Protein AF-A0A9P7ZTX7-F1 (afdb_monomer_lite)

InterPro domains:
  IPR037654 Protein Big1 [PTHR28285] (84-224)
  IPR046756 V-type proton ATPase subunit S1/VOA1, transmembrane domain [PF20520] (174-213)

pLDDT: mean 72.58, std 15.27, range [44.56, 96.44]

Sequence (224 aa):
MRCQILSCALALAGLSAAFSDSSSFVLLSSQPIPRSQVSDSIQVNNSVLDNAQQFLGQCPTTSYLLINQPGLTADVTQACGNLDKEATITVVDFATRSDDTWPAIDDRLVRAIEHAATGSDYTIVLLSSPVEPVYEASFDTPAQMELKRGAQLLQRRKDNGTNWDELPLFEKYQFFTPGIFMGAIVAIILLAILGVGLRALSSLEVPYGAFEKDMGPAAQKKQQ

Secondary structure (DSSP, 8-state):
----SSSSSSTTS--TTSSTT---EEEEESSPPPGGG--SS---HHHHHHHHHHHHTT---SEEEEES-TTHHHHHHHHHHTTT---EEEEE-----TT--HHHHHHHHHHHHHHHTTSS-EEEEEE------------------------SS-------S-------TTTT--SS-HHHHHHHHHHHHHHHHHHHHHHHHHT----GGGGSGGGSTTTGGG--

Structure (mmCIF, N/CA/C/O backbone):
data_AF-A0A9P7ZTX7-F1
#
_entry.id   AF-A0A9P7ZTX7-F1
#
loop_
_atom_site.group_PDB
_atom_site.id
_atom_site.type_symbol
_atom_site.label_atom_id
_atom_site.label_alt_id
_atom_site.label_comp_id
_atom_site.label_asym_id
_atom_site.label_entity_id
_atom_site.label_seq_id
_atom_site.pdbx_PDB_ins_code
_atom_site.Cartn_x
_atom_site.Cartn_y
_atom_site.Cartn_z
_atom_site.occupancy
_atom_site.B_iso_or_equiv
_atom_site.auth_seq_id
_atom_site.auth_comp_id
_atom_site.auth_asym_id
_atom_site.auth_atom_id
_atom_site.pdbx_PDB_model_num
ATOM 1 N N . MET A 1 1 ? 44.660 0.569 -24.773 1.00 44.56 1 MET A N 1
ATOM 2 C CA . MET A 1 1 ? 43.960 0.797 -23.487 1.00 44.56 1 MET A CA 1
ATOM 3 C C . MET A 1 1 ? 42.506 0.380 -23.696 1.00 44.56 1 MET A C 1
ATOM 5 O O . MET A 1 1 ? 41.831 1.000 -24.495 1.00 44.56 1 MET A O 1
ATOM 9 N N . ARG A 1 2 ? 42.200 -0.896 -23.429 1.00 47.81 2 ARG A N 1
ATOM 10 C CA . ARG A 1 2 ? 41.521 -1.440 -22.230 1.00 47.81 2 ARG A CA 1
ATOM 11 C C . ARG A 1 2 ? 39.988 -1.301 -22.291 1.00 47.81 2 ARG A C 1
ATOM 13 O O . ARG A 1 2 ? 39.453 -0.206 -22.191 1.00 47.81 2 ARG A O 1
ATOM 20 N N . CYS A 1 3 ? 39.331 -2.457 -22.444 1.00 46.84 3 CYS A N 1
ATOM 21 C CA . CYS A 1 3 ? 37.898 -2.707 -22.288 1.00 46.84 3 CYS A CA 1
ATOM 22 C C . CYS A 1 3 ? 37.331 -2.024 -21.037 1.00 46.84 3 CYS A C 1
ATOM 24 O O . CYS A 1 3 ? 37.576 -2.501 -19.932 1.00 46.84 3 CYS A O 1
ATOM 26 N N . GLN A 1 4 ? 36.549 -0.957 -21.196 1.00 53.38 4 GLN A N 1
ATOM 27 C CA . GLN A 1 4 ? 35.764 -0.379 -20.093 1.00 53.38 4 GLN A CA 1
ATOM 28 C C . GLN A 1 4 ? 34.310 -0.038 -20.465 1.00 53.38 4 GLN A C 1
ATOM 30 O O . GLN A 1 4 ? 33.626 0.630 -19.703 1.00 53.38 4 GLN A O 1
ATOM 35 N N . ILE A 1 5 ? 33.786 -0.510 -21.602 1.00 52.97 5 ILE A N 1
ATOM 36 C CA . ILE A 1 5 ? 32.431 -0.118 -22.049 1.00 52.97 5 ILE A CA 1
ATOM 37 C C . ILE A 1 5 ? 31.338 -1.117 -21.603 1.00 52.97 5 ILE A C 1
ATOM 39 O O . ILE A 1 5 ? 30.154 -0.832 -21.723 1.00 52.97 5 ILE A O 1
ATOM 43 N N . LEU A 1 6 ? 31.689 -2.263 -21.010 1.00 49.66 6 LEU A N 1
ATOM 44 C CA . LEU A 1 6 ? 30.718 -3.332 -20.713 1.00 49.66 6 LEU A CA 1
ATOM 45 C C . LEU A 1 6 ? 30.105 -3.313 -19.297 1.00 49.66 6 LEU A C 1
ATOM 47 O O . LEU A 1 6 ? 29.248 -4.140 -19.008 1.00 49.66 6 LEU A O 1
ATOM 51 N N . SER A 1 7 ? 30.471 -2.369 -18.423 1.00 47.28 7 SER A N 1
ATOM 52 C CA . SER A 1 7 ? 30.075 -2.425 -17.000 1.00 47.28 7 SER A CA 1
ATOM 53 C C . SER A 1 7 ? 28.864 -1.567 -16.595 1.00 47.28 7 SER A C 1
ATOM 55 O O . SER A 1 7 ? 28.462 -1.625 -15.440 1.00 47.28 7 SER A O 1
ATOM 57 N N . CYS A 1 8 ? 28.251 -0.783 -17.493 1.00 49.34 8 CYS A N 1
ATOM 58 C CA . CYS A 1 8 ? 27.124 0.102 -17.128 1.00 49.34 8 CYS A CA 1
ATOM 59 C C . CYS A 1 8 ? 25.717 -0.487 -17.350 1.00 49.34 8 CYS A C 1
ATOM 61 O O . CYS A 1 8 ? 24.739 0.150 -16.974 1.00 49.34 8 CYS A O 1
ATOM 63 N N . ALA A 1 9 ? 25.576 -1.687 -17.923 1.00 48.12 9 ALA A N 1
ATOM 64 C CA . ALA A 1 9 ? 24.257 -2.251 -18.243 1.00 48.12 9 ALA A CA 1
ATOM 65 C C . ALA A 1 9 ? 23.636 -3.123 -17.129 1.00 48.12 9 ALA A C 1
ATOM 67 O O . ALA A 1 9 ? 22.458 -3.453 -17.213 1.00 48.12 9 ALA A O 1
ATOM 68 N N . LEU A 1 10 ? 24.385 -3.488 -16.079 1.00 52.03 10 LEU A N 1
ATOM 69 C CA . LEU A 1 10 ? 23.899 -4.416 -15.041 1.00 52.03 10 LEU A CA 1
ATOM 70 C C . LEU A 1 10 ? 23.241 -3.751 -13.816 1.00 52.03 10 LEU A C 1
ATOM 72 O O . LEU A 1 10 ? 22.720 -4.456 -12.959 1.00 52.03 10 LEU A O 1
ATOM 76 N N . ALA A 1 11 ? 23.233 -2.419 -13.714 1.00 49.69 11 ALA A N 1
ATOM 77 C CA . ALA A 1 11 ? 22.749 -1.725 -12.513 1.00 49.69 11 ALA A CA 1
ATOM 78 C C . ALA A 1 11 ? 21.240 -1.395 -12.511 1.00 49.69 11 ALA A C 1
ATOM 80 O O . ALA A 1 11 ? 20.746 -0.831 -11.541 1.00 49.69 11 ALA A O 1
ATOM 81 N N . LEU A 1 12 ? 20.491 -1.735 -13.568 1.00 50.91 12 LEU A N 1
ATOM 82 C CA . LEU A 1 12 ? 19.071 -1.362 -13.712 1.00 50.91 12 LEU A CA 1
ATOM 83 C C . LEU A 1 12 ? 18.074 -2.518 -13.506 1.00 50.91 12 LEU A C 1
ATOM 85 O O . LEU A 1 12 ? 16.871 -2.291 -13.570 1.00 50.91 12 LEU A O 1
ATOM 89 N N . ALA A 1 13 ? 18.537 -3.739 -13.221 1.00 53.16 13 ALA A N 1
ATOM 90 C CA . ALA A 1 13 ? 17.658 -4.907 -13.065 1.00 53.16 13 ALA A CA 1
ATOM 91 C C . ALA A 1 13 ? 17.165 -5.162 -11.621 1.00 53.16 13 ALA A C 1
ATOM 93 O O . ALA A 1 13 ? 16.390 -6.086 -11.401 1.00 53.16 13 ALA A O 1
ATOM 94 N N . GLY A 1 14 ? 17.597 -4.371 -10.631 1.00 55.47 14 GLY A N 1
ATOM 95 C CA . GLY A 1 14 ? 17.340 -4.633 -9.203 1.00 55.47 14 GLY A CA 1
ATOM 96 C C . GLY A 1 14 ? 16.077 -4.008 -8.593 1.00 55.47 14 GLY A C 1
ATOM 97 O O . GLY A 1 14 ? 15.939 -4.029 -7.377 1.00 55.47 14 GLY A O 1
ATOM 98 N N . LEU A 1 15 ? 15.178 -3.410 -9.382 1.00 51.94 15 LEU A N 1
ATOM 99 C CA . LEU A 1 15 ? 14.072 -2.581 -8.861 1.00 51.94 15 LEU A CA 1
ATOM 100 C C . LEU A 1 15 ? 12.710 -3.293 -8.749 1.00 51.94 15 LEU A C 1
ATOM 102 O O . LEU A 1 15 ? 11.735 -2.663 -8.351 1.00 51.94 15 LEU A O 1
ATOM 106 N N . SER A 1 16 ? 12.595 -4.576 -9.096 1.00 54.94 16 SER A N 1
ATOM 107 C CA . SER A 1 16 ? 11.281 -5.224 -9.261 1.00 54.94 16 SER A CA 1
ATOM 108 C C . SER A 1 16 ? 10.716 -5.942 -8.025 1.00 54.94 16 SER A C 1
ATOM 110 O O . SER A 1 16 ? 9.582 -6.401 -8.086 1.00 54.94 16 SER A O 1
ATOM 112 N N . ALA A 1 17 ? 11.429 -5.994 -6.894 1.00 54.53 17 ALA A N 1
ATOM 113 C CA . ALA A 1 17 ? 10.975 -6.692 -5.677 1.00 54.53 17 ALA A CA 1
ATOM 114 C C . ALA A 1 17 ? 10.536 -5.759 -4.525 1.00 54.53 17 ALA A C 1
ATOM 116 O O . ALA A 1 17 ? 10.461 -6.183 -3.378 1.00 54.53 17 ALA A O 1
ATOM 117 N N . ALA A 1 18 ? 10.254 -4.480 -4.796 1.00 54.50 18 ALA A N 1
ATOM 118 C CA . ALA A 1 18 ? 10.051 -3.482 -3.738 1.00 54.50 18 ALA A CA 1
ATOM 119 C C . ALA A 1 18 ? 8.682 -3.538 -3.018 1.00 54.50 18 ALA A C 1
ATOM 121 O O . ALA A 1 18 ? 8.544 -2.930 -1.962 1.00 54.50 18 ALA A O 1
ATOM 122 N N . PHE A 1 19 ? 7.686 -4.253 -3.556 1.00 55.62 19 PHE A N 1
ATOM 123 C CA . PHE A 1 19 ? 6.320 -4.298 -2.996 1.00 55.62 19 PHE A CA 1
ATOM 124 C C . PHE A 1 19 ? 5.766 -5.714 -2.791 1.00 55.62 19 PHE A C 1
ATOM 126 O O . PHE A 1 19 ? 4.621 -5.861 -2.374 1.00 55.62 19 PHE A O 1
ATOM 133 N N . SER A 1 20 ? 6.554 -6.760 -3.067 1.00 55.94 20 SER A N 1
ATOM 134 C CA . SER A 1 20 ? 6.078 -8.145 -2.907 1.00 55.94 20 SER A CA 1
ATOM 135 C C . SER A 1 20 ? 5.788 -8.488 -1.443 1.00 55.94 20 SER A C 1
ATOM 137 O O . SER A 1 20 ? 4.859 -9.239 -1.170 1.00 55.94 20 SER A O 1
ATOM 139 N N . ASP A 1 21 ? 6.534 -7.875 -0.518 1.00 59.12 21 ASP A N 1
ATOM 140 C CA . ASP A 1 21 ? 6.436 -8.139 0.922 1.00 59.12 21 ASP A CA 1
ATOM 141 C C . ASP A 1 21 ? 5.710 -7.015 1.685 1.00 59.12 21 ASP A C 1
ATOM 143 O O . ASP A 1 21 ? 5.682 -7.005 2.916 1.00 59.12 21 ASP A O 1
ATOM 147 N N . SER A 1 22 ? 5.130 -6.030 0.984 1.00 68.12 22 SER A N 1
ATOM 148 C CA . SER A 1 22 ? 4.394 -4.946 1.640 1.00 68.12 22 SER A CA 1
ATOM 149 C C . SER A 1 22 ? 2.933 -5.338 1.858 1.00 68.12 22 SER A C 1
ATOM 151 O O . SER A 1 22 ? 2.128 -5.305 0.928 1.00 68.12 22 SER A O 1
ATOM 153 N N . SER A 1 23 ? 2.572 -5.669 3.094 1.00 73.50 23 SER A N 1
ATOM 154 C CA . SER A 1 23 ? 1.179 -5.815 3.521 1.00 73.50 23 SER A CA 1
ATOM 155 C C . SER A 1 23 ? 0.602 -4.478 3.991 1.00 73.50 23 SER A C 1
ATOM 157 O O . SER A 1 23 ? 1.239 -3.754 4.757 1.00 73.50 23 SER A O 1
ATOM 159 N N . SER A 1 24 ? -0.630 -4.167 3.591 1.00 76.88 24 SER A N 1
ATOM 160 C CA . SER A 1 24 ? -1.385 -3.043 4.146 1.00 76.88 24 SER A CA 1
ATOM 161 C C . SER A 1 24 ? -1.816 -3.317 5.594 1.00 76.88 24 SER A C 1
ATOM 163 O O . SER A 1 24 ? -2.404 -4.359 5.896 1.00 76.88 24 SER A O 1
ATOM 165 N N . PHE A 1 25 ? -1.543 -2.356 6.477 1.00 82.56 25 PHE A N 1
ATOM 166 C CA . PHE A 1 25 ? -2.036 -2.300 7.852 1.00 82.56 25 PHE A CA 1
ATOM 167 C C . PHE A 1 25 ? -2.880 -1.035 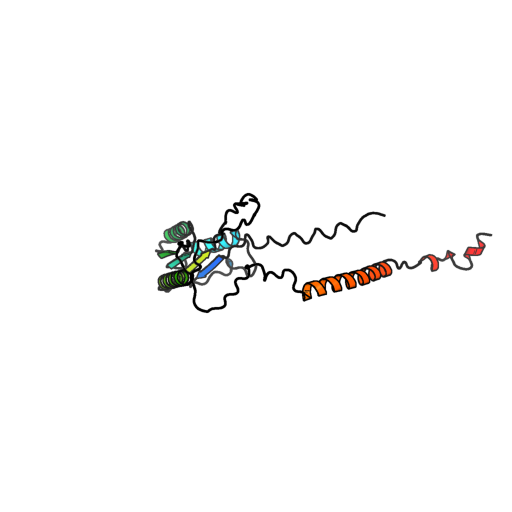8.002 1.00 82.56 25 PHE A C 1
ATOM 169 O O . PHE A 1 25 ? -2.402 0.066 7.723 1.00 82.56 25 PHE A O 1
ATOM 176 N N . VAL A 1 26 ? -4.132 -1.181 8.428 1.00 87.50 26 VAL A N 1
ATOM 177 C CA . VAL A 1 26 ? -5.040 -0.059 8.681 1.00 87.50 26 VAL A CA 1
ATOM 178 C C . VAL A 1 26 ? -5.618 -0.209 10.080 1.00 87.50 26 VAL A C 1
ATOM 180 O O . VAL A 1 26 ? -6.248 -1.215 10.399 1.00 87.50 26 VAL A O 1
ATOM 183 N N . LEU A 1 27 ? -5.422 0.818 10.905 1.00 88.19 27 LEU A N 1
ATOM 184 C CA . LEU A 1 27 ? -6.012 0.928 12.232 1.00 88.19 27 LEU A CA 1
ATOM 185 C C . LEU A 1 27 ? -6.894 2.171 12.273 1.00 88.19 27 LEU A C 1
ATOM 187 O O . LEU A 1 27 ? -6.430 3.287 12.040 1.00 88.19 27 LEU A O 1
ATOM 191 N N . LEU A 1 28 ? -8.172 1.968 12.567 1.00 88.81 28 LEU A N 1
ATOM 192 C CA . LEU A 1 28 ? -9.160 3.026 12.734 1.00 88.81 28 LEU A CA 1
ATOM 193 C C . LEU A 1 28 ? -9.664 2.968 14.167 1.00 88.81 28 LEU A C 1
ATOM 195 O O . LEU A 1 28 ? -10.004 1.896 14.656 1.00 88.81 28 LEU A O 1
ATOM 199 N N . SER A 1 29 ? -9.716 4.104 14.849 1.00 89.56 29 SER A N 1
ATOM 200 C CA . SER A 1 29 ? -10.222 4.179 16.216 1.00 89.56 29 SER A CA 1
ATOM 201 C C . SER A 1 29 ? -11.065 5.431 16.392 1.00 89.56 29 SER A C 1
ATOM 203 O O . SER A 1 29 ? -10.717 6.486 15.861 1.00 89.56 29 SER A O 1
ATOM 205 N N . SER A 1 30 ? -12.157 5.322 17.148 1.00 90.31 30 SER A N 1
ATOM 206 C CA . SER A 1 30 ? -12.959 6.476 17.568 1.00 90.31 30 SER A CA 1
ATOM 207 C C . SER A 1 30 ? -12.227 7.353 18.591 1.00 90.31 30 SER A C 1
ATOM 209 O O . SER A 1 30 ? -12.540 8.535 18.733 1.00 90.31 30 SER A O 1
ATOM 211 N N . GLN A 1 31 ? -11.238 6.794 19.295 1.00 88.38 31 GLN A N 1
ATOM 212 C CA . GLN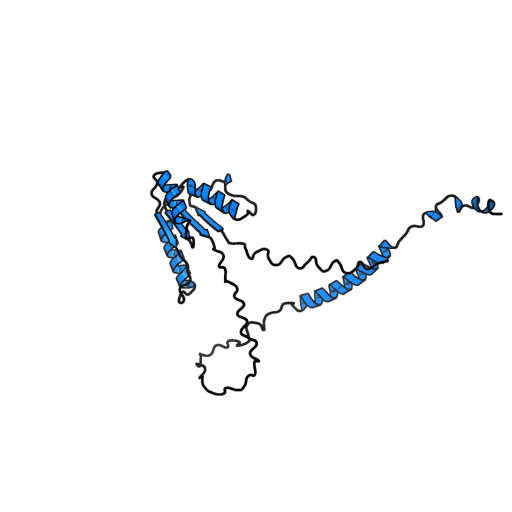 A 1 31 ? -10.425 7.516 20.267 1.00 88.38 31 GLN A CA 1
ATOM 213 C C . GLN A 1 31 ? -9.150 8.094 19.647 1.00 88.38 31 GLN A C 1
ATOM 215 O O . GLN A 1 31 ? -8.575 7.493 18.734 1.00 88.38 31 GLN A O 1
ATOM 220 N N . PRO A 1 32 ? -8.676 9.252 20.150 1.00 86.94 32 PRO A N 1
ATOM 221 C CA . PRO A 1 32 ? -7.499 9.910 19.606 1.00 86.94 32 PRO A CA 1
ATOM 222 C C . PRO A 1 32 ? -6.261 9.029 19.775 1.00 86.94 32 PRO A C 1
ATOM 224 O O . PRO A 1 32 ? -5.869 8.686 20.890 1.00 86.94 32 PRO A O 1
ATOM 227 N N . ILE A 1 33 ? -5.621 8.703 18.653 1.00 86.12 33 ILE A N 1
ATOM 228 C CA . ILE A 1 33 ? -4.363 7.961 18.643 1.00 86.12 33 ILE A CA 1
ATOM 229 C C . ILE A 1 33 ? -3.230 8.931 19.025 1.00 86.12 33 ILE A C 1
ATOM 231 O O . ILE A 1 33 ? -3.097 9.993 18.402 1.00 86.12 33 ILE A O 1
ATOM 235 N N . PRO A 1 34 ? -2.405 8.613 20.039 1.00 84.69 34 PRO A N 1
ATOM 236 C CA . PRO A 1 34 ? -1.261 9.431 20.419 1.00 84.69 34 PRO A CA 1
ATOM 237 C C . PRO A 1 34 ? -0.308 9.659 19.240 1.00 84.69 34 PRO A C 1
ATOM 239 O O . PRO A 1 34 ? 0.144 8.713 18.599 1.00 84.69 34 PRO A O 1
ATOM 242 N N . ARG A 1 35 ? 0.090 10.914 18.992 1.00 82.31 35 ARG A N 1
ATOM 243 C CA . ARG A 1 35 ? 1.060 11.246 17.926 1.00 82.31 35 ARG A CA 1
ATOM 244 C C . ARG A 1 35 ? 2.432 10.599 18.115 1.00 82.31 35 ARG A C 1
ATOM 246 O O . ARG A 1 35 ? 3.178 10.490 17.159 1.00 82.31 35 ARG A O 1
ATOM 253 N N . SER A 1 36 ? 2.771 10.159 19.324 1.00 77.56 36 SER A N 1
ATOM 254 C CA . SER A 1 36 ? 3.990 9.383 19.571 1.00 77.56 36 SER A CA 1
ATOM 255 C C . SER A 1 36 ? 3.985 8.016 18.877 1.00 77.56 36 SER A C 1
ATOM 257 O O . SER A 1 36 ? 5.053 7.459 18.662 1.00 77.56 36 SER A O 1
ATOM 259 N N . GLN A 1 37 ? 2.807 7.482 18.539 1.00 75.00 37 GLN A N 1
ATOM 260 C CA . GLN A 1 37 ? 2.616 6.169 17.909 1.00 75.00 37 GLN A CA 1
ATOM 261 C C . GLN A 1 37 ? 2.352 6.267 16.399 1.00 75.00 37 GLN A C 1
ATOM 263 O O . GLN A 1 37 ? 2.246 5.246 15.724 1.00 75.00 37 GLN A O 1
ATOM 268 N N . VAL A 1 38 ? 2.258 7.487 15.857 1.00 81.44 38 VAL A N 1
ATOM 269 C CA . VAL A 1 38 ? 2.005 7.753 14.436 1.00 81.44 38 VAL A CA 1
ATOM 270 C C . VAL A 1 38 ? 3.192 8.521 13.875 1.00 81.44 38 VAL A C 1
ATOM 272 O O . VAL A 1 38 ? 3.561 9.571 14.392 1.00 81.44 38 VAL A O 1
ATOM 275 N N . SER A 1 39 ? 3.810 8.005 12.816 1.00 77.31 39 SER A N 1
ATOM 276 C CA . SER A 1 39 ? 4.867 8.722 12.098 1.00 77.31 39 SER A CA 1
ATOM 277 C C . SER A 1 39 ? 4.375 9.236 10.759 1.00 77.31 39 SER A C 1
ATOM 279 O O . SER A 1 39 ? 3.647 8.544 10.056 1.00 77.31 39 SER A O 1
ATOM 281 N N . ASP A 1 40 ? 4.865 10.413 10.376 1.00 81.62 40 ASP A N 1
ATOM 282 C CA . ASP A 1 40 ? 4.630 10.995 9.050 1.00 81.62 40 ASP A CA 1
ATOM 283 C C . ASP A 1 40 ? 5.498 10.338 7.952 1.00 81.62 40 ASP A C 1
ATOM 285 O O . ASP A 1 40 ? 5.363 10.652 6.770 1.00 81.62 40 ASP A O 1
ATOM 289 N N . SER A 1 41 ? 6.409 9.428 8.325 1.00 79.31 41 SER A N 1
ATOM 290 C CA . SER A 1 41 ? 7.305 8.698 7.422 1.00 79.31 41 SER A CA 1
ATOM 291 C C . SER A 1 41 ? 6.952 7.213 7.319 1.00 79.31 41 SER A C 1
ATOM 293 O O . SER A 1 41 ? 6.444 6.623 8.271 1.00 79.31 41 SER A O 1
ATOM 295 N N . ILE A 1 42 ? 7.310 6.588 6.192 1.00 78.88 42 ILE A N 1
ATOM 296 C CA . ILE A 1 42 ? 7.169 5.139 5.971 1.00 78.88 42 ILE A CA 1
ATOM 297 C C . ILE A 1 42 ? 7.890 4.377 7.093 1.00 78.88 42 ILE A C 1
ATOM 299 O O . ILE A 1 42 ? 9.065 4.634 7.362 1.00 78.88 42 ILE A O 1
ATOM 303 N N . GLN A 1 43 ? 7.186 3.446 7.739 1.00 77.12 43 GLN A N 1
ATOM 304 C CA . GLN A 1 43 ? 7.724 2.603 8.805 1.00 77.12 43 GLN A CA 1
ATOM 305 C C . GLN A 1 43 ? 7.902 1.152 8.351 1.00 77.12 43 GLN A C 1
ATOM 307 O O . GLN A 1 43 ? 7.236 0.676 7.433 1.00 77.12 43 GLN A O 1
ATOM 312 N N . VAL A 1 44 ? 8.802 0.446 9.034 1.00 81.31 44 VAL A N 1
ATOM 313 C CA . VAL A 1 44 ? 8.967 -1.003 8.895 1.00 81.31 44 VAL A CA 1
ATOM 314 C C . VAL A 1 44 ? 7.859 -1.743 9.646 1.00 81.31 44 VAL A C 1
ATOM 316 O O . VAL A 1 44 ? 7.372 -1.260 10.667 1.00 81.31 44 VAL A O 1
ATOM 319 N N . ASN A 1 45 ? 7.501 -2.935 9.163 1.00 77.25 45 ASN A N 1
ATOM 320 C CA . ASN A 1 45 ? 6.389 -3.736 9.687 1.00 77.25 45 ASN A CA 1
ATOM 321 C C . ASN A 1 45 ? 6.421 -3.894 11.221 1.00 77.25 45 ASN A C 1
ATOM 323 O O . ASN A 1 45 ? 5.444 -3.593 11.901 1.00 77.25 45 ASN A O 1
ATOM 327 N N . ASN A 1 46 ? 7.575 -4.269 11.778 1.00 80.38 46 ASN A N 1
ATOM 328 C CA . ASN A 1 46 ? 7.713 -4.516 13.217 1.00 80.38 46 ASN A CA 1
ATOM 329 C C . ASN A 1 46 ? 7.430 -3.261 14.054 1.00 80.38 46 ASN A C 1
ATOM 331 O O . ASN A 1 46 ? 6.751 -3.339 15.068 1.00 80.38 46 ASN A O 1
ATOM 335 N N . SER A 1 47 ? 7.881 -2.088 13.598 1.00 83.19 47 SER A N 1
ATOM 336 C CA . SER A 1 47 ? 7.642 -0.829 14.309 1.00 83.19 47 SER A CA 1
ATOM 337 C C . SER A 1 47 ? 6.166 -0.435 14.308 1.00 83.19 47 SER A C 1
ATOM 339 O O . SER A 1 47 ? 5.670 0.075 15.309 1.00 83.19 47 SER A O 1
ATOM 341 N N . VAL A 1 48 ? 5.447 -0.698 13.211 1.00 84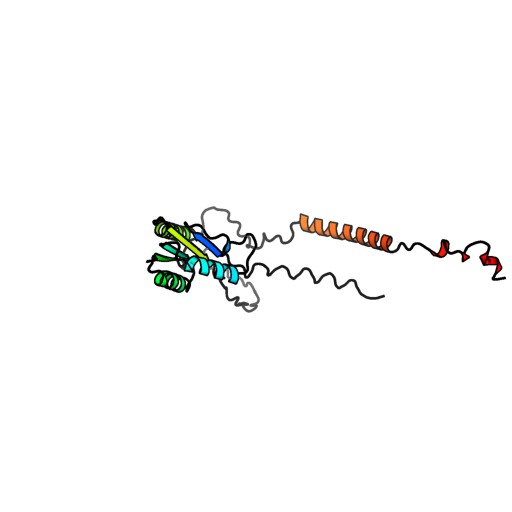.00 48 VAL A N 1
ATOM 342 C CA . VAL A 1 48 ? 3.999 -0.452 13.135 1.00 84.00 48 VAL A CA 1
ATOM 343 C C . VAL A 1 48 ? 3.252 -1.373 14.096 1.00 84.00 48 VAL A C 1
ATOM 345 O O . VAL A 1 48 ? 2.351 -0.917 14.800 1.00 84.00 48 VAL A O 1
ATOM 348 N N . LEU A 1 49 ? 3.655 -2.644 14.163 1.00 81.00 49 LEU A N 1
ATOM 349 C CA . LEU A 1 49 ? 3.050 -3.628 15.053 1.00 81.00 49 LEU A CA 1
ATOM 350 C C . LEU A 1 49 ? 3.282 -3.283 16.530 1.00 81.00 49 LEU A C 1
ATOM 352 O O . LEU A 1 49 ? 2.322 -3.271 17.296 1.00 81.00 49 LEU A O 1
ATOM 356 N N . ASP A 1 50 ? 4.509 -2.925 16.912 1.00 83.88 50 ASP A N 1
ATOM 357 C CA . ASP A 1 50 ? 4.851 -2.531 18.285 1.00 83.88 50 ASP A CA 1
ATOM 358 C C . ASP A 1 50 ? 4.054 -1.290 18.727 1.00 83.88 50 ASP A C 1
ATOM 360 O O . ASP A 1 50 ? 3.499 -1.246 19.827 1.00 83.88 50 ASP A O 1
ATOM 364 N N . ASN A 1 51 ? 3.937 -0.288 17.846 1.00 86.44 51 ASN A N 1
ATOM 365 C CA . ASN A 1 51 ? 3.159 0.927 18.107 1.00 86.44 51 ASN A CA 1
ATOM 366 C C . ASN A 1 51 ? 1.663 0.622 18.264 1.00 86.44 51 ASN A C 1
ATOM 368 O O . ASN A 1 51 ? 1.010 1.150 19.169 1.00 86.44 51 ASN A O 1
ATOM 372 N N . ALA A 1 52 ? 1.121 -0.247 17.407 1.00 84.94 52 ALA A N 1
ATOM 373 C CA . ALA A 1 52 ? -0.262 -0.693 17.497 1.00 84.94 52 ALA A CA 1
ATOM 374 C C . ALA A 1 52 ? -0.512 -1.484 18.787 1.00 84.94 52 ALA A C 1
ATOM 376 O O . ALA A 1 52 ? -1.494 -1.223 19.479 1.00 84.94 52 ALA A O 1
ATOM 377 N N . GLN A 1 53 ? 0.395 -2.386 19.163 1.00 83.06 53 GLN A N 1
ATOM 378 C CA . GLN A 1 53 ? 0.296 -3.152 20.403 1.00 83.06 53 GLN A CA 1
ATOM 379 C C . GLN A 1 53 ? 0.359 -2.236 21.629 1.00 83.06 53 GLN A C 1
ATOM 381 O O . GLN A 1 53 ? -0.423 -2.389 22.564 1.00 83.06 53 GLN A O 1
ATOM 386 N N . GLN A 1 54 ? 1.219 -1.216 21.607 1.00 85.88 54 GLN A N 1
ATOM 387 C CA . GLN A 1 54 ? 1.295 -0.224 22.677 1.00 85.88 54 GLN A CA 1
ATOM 388 C C . GLN A 1 54 ? 0.002 0.601 22.807 1.00 85.88 54 GLN A C 1
ATOM 390 O O . GLN A 1 54 ? -0.377 0.974 23.918 1.00 85.88 54 GLN A O 1
ATOM 395 N N . PHE A 1 55 ? -0.676 0.909 21.697 1.00 85.94 55 PHE A N 1
ATOM 396 C CA . PHE A 1 55 ? -1.982 1.578 21.706 1.00 85.94 55 PHE A CA 1
ATOM 397 C C . PHE A 1 55 ? -3.084 0.660 22.249 1.00 85.94 55 PHE A C 1
ATOM 399 O O . PHE A 1 55 ? -3.839 1.046 23.142 1.00 85.94 55 PHE A O 1
ATOM 406 N N . LEU A 1 56 ? -3.147 -0.577 21.750 1.00 84.25 56 LEU A N 1
ATOM 407 C CA . LEU A 1 56 ? -4.131 -1.577 22.169 1.00 84.25 56 LEU A CA 1
ATOM 408 C C . LEU A 1 56 ? -3.950 -1.972 23.642 1.00 84.25 56 LEU A C 1
ATOM 410 O O . LEU A 1 56 ? -4.938 -2.175 24.340 1.00 84.25 56 LEU A O 1
ATOM 414 N N . GLY A 1 57 ? -2.712 -1.959 24.146 1.00 81.94 57 GLY A N 1
ATOM 415 C CA . GLY A 1 57 ? -2.373 -2.188 25.551 1.00 81.94 57 GLY A CA 1
ATOM 416 C C . GLY A 1 57 ? -2.989 -1.188 26.536 1.00 81.94 57 GLY A C 1
ATOM 417 O O . GLY A 1 57 ? -3.090 -1.487 27.720 1.00 81.94 57 GLY A O 1
ATOM 418 N N . GLN A 1 58 ? -3.422 -0.010 26.075 1.00 82.94 58 GLN A N 1
ATOM 419 C CA . GLN A 1 58 ? -4.096 0.991 26.914 1.00 82.94 58 GLN A CA 1
ATOM 420 C C . GLN A 1 58 ? -5.615 0.758 27.013 1.00 82.94 58 GLN A C 1
ATOM 422 O O . GLN A 1 58 ? -6.299 1.460 27.762 1.00 82.94 58 GLN A O 1
ATOM 427 N N . CYS A 1 59 ? -6.143 -0.213 26.259 1.00 84.88 59 CYS A N 1
ATOM 428 C CA . CYS A 1 59 ? -7.568 -0.512 26.101 1.00 84.88 59 CYS A CA 1
ATOM 429 C C . CYS A 1 59 ? -8.433 0.748 25.981 1.00 84.88 59 CYS A C 1
ATOM 431 O O . CYS A 1 59 ? -9.217 1.064 26.891 1.00 84.88 59 CYS A O 1
ATOM 433 N N . PRO A 1 60 ? -8.234 1.510 24.887 1.00 81.69 60 PRO A N 1
ATOM 434 C CA . PRO A 1 60 ? -8.964 2.742 24.637 1.00 81.69 60 PRO A CA 1
ATOM 435 C C . PRO A 1 60 ? -10.469 2.488 24.479 1.00 81.69 60 PRO A C 1
ATOM 437 O O . PRO A 1 60 ? -11.280 3.164 25.107 1.00 81.69 60 PRO A O 1
ATOM 440 N N . THR A 1 61 ? -10.854 1.481 23.698 1.00 86.25 61 THR A N 1
ATOM 441 C CA . THR A 1 61 ? -12.237 1.256 23.259 1.00 86.25 61 THR A CA 1
ATOM 442 C C . THR A 1 61 ? -12.848 -0.001 23.877 1.00 86.25 61 THR A C 1
ATOM 444 O O . THR A 1 61 ? -12.153 -0.849 24.434 1.00 86.25 61 THR A O 1
ATOM 447 N N . THR A 1 62 ? -14.178 -0.102 23.821 1.00 84.94 62 THR A N 1
ATOM 448 C CA . THR A 1 62 ? -14.935 -1.256 24.338 1.00 84.94 62 THR A CA 1
ATOM 449 C C . THR A 1 62 ? -15.241 -2.285 23.255 1.00 84.94 62 THR A C 1
ATOM 451 O O . THR A 1 62 ? -15.458 -3.452 23.569 1.00 84.94 62 THR A O 1
ATOM 454 N N . SER A 1 63 ? -15.251 -1.873 21.984 1.00 87.81 63 SER A N 1
ATOM 455 C CA . SER A 1 63 ? -15.577 -2.736 20.846 1.00 87.81 63 SER A CA 1
ATOM 456 C C . SER A 1 63 ? -14.401 -2.822 19.874 1.00 87.81 63 SER A C 1
ATOM 458 O O . SER A 1 63 ? -13.950 -1.806 19.344 1.00 87.81 63 SER A O 1
ATOM 460 N N . TYR A 1 64 ? -13.919 -4.037 19.609 1.00 87.69 64 TYR A N 1
ATOM 461 C CA . TYR A 1 64 ? -12.822 -4.295 18.676 1.00 87.69 64 TYR A CA 1
ATOM 462 C C . TYR A 1 64 ? -13.302 -5.144 17.503 1.00 87.69 64 TYR A C 1
ATOM 464 O O . TYR A 1 64 ? -13.838 -6.234 17.695 1.00 87.69 64 TYR A O 1
ATOM 472 N N . LEU A 1 65 ? -13.069 -4.668 16.281 1.00 89.12 65 LEU A N 1
ATOM 473 C CA . LEU A 1 65 ? -13.305 -5.418 15.051 1.00 89.12 65 LEU A CA 1
ATOM 474 C C . LEU A 1 65 ? -11.957 -5.841 14.464 1.00 89.12 65 LEU A C 1
ATOM 476 O O . LEU A 1 65 ? -11.191 -5.009 13.977 1.00 89.12 65 LEU A O 1
ATOM 480 N N . LEU A 1 66 ? -11.666 -7.137 14.531 1.00 87.00 66 LEU A N 1
ATOM 481 C CA . LEU A 1 66 ? -10.426 -7.738 14.050 1.00 87.00 66 LEU A CA 1
ATOM 482 C C . LEU A 1 66 ? -10.697 -8.450 12.730 1.00 87.00 66 LEU A C 1
ATOM 484 O O . LEU A 1 66 ? -11.514 -9.368 12.667 1.00 87.00 66 LEU A O 1
ATOM 488 N N . ILE A 1 67 ? -9.998 -8.047 11.677 1.00 85.00 67 ILE A N 1
ATOM 489 C CA . ILE A 1 67 ? -10.178 -8.616 10.345 1.00 85.00 67 ILE A CA 1
ATOM 490 C C . ILE A 1 67 ? -8.967 -9.483 9.997 1.00 85.00 67 ILE A C 1
ATOM 492 O O . ILE A 1 67 ? -7.842 -8.988 9.956 1.00 85.00 67 ILE A O 1
ATOM 496 N N . ASN A 1 68 ? -9.212 -10.766 9.708 1.00 72.25 68 ASN A N 1
ATOM 497 C CA . ASN A 1 68 ? -8.224 -11.686 9.129 1.00 72.25 68 ASN A CA 1
ATOM 498 C C . ASN A 1 68 ? -6.947 -11.911 9.982 1.00 72.25 68 ASN A C 1
ATOM 500 O O . ASN A 1 68 ? -5.842 -12.009 9.446 1.00 72.25 68 ASN A O 1
ATOM 504 N N . GLN A 1 69 ? -7.079 -11.975 11.315 1.00 66.75 69 GLN A N 1
ATOM 505 C CA . GLN A 1 69 ? -5.945 -12.091 12.249 1.00 66.75 69 GLN A CA 1
ATOM 506 C C . GLN A 1 69 ? -6.151 -13.176 13.321 1.00 66.75 69 GLN A C 1
ATOM 508 O O . GLN A 1 69 ? -6.718 -12.897 14.383 1.00 66.75 69 GLN A O 1
ATOM 513 N N . PRO A 1 70 ? -5.657 -14.407 13.099 1.00 64.38 70 PRO A N 1
ATOM 514 C CA . PRO A 1 70 ? -5.584 -15.414 14.149 1.00 64.38 70 PRO A CA 1
ATOM 515 C C . PRO A 1 70 ? -4.416 -15.088 15.094 1.00 64.38 70 PRO A C 1
ATOM 517 O O . PRO A 1 70 ? -3.254 -15.231 14.734 1.00 64.38 70 PRO A O 1
ATOM 520 N N . GLY A 1 71 ? -4.717 -14.627 16.309 1.00 69.06 71 GLY A N 1
ATOM 521 C CA . GLY A 1 71 ? -3.717 -14.389 17.364 1.00 69.06 71 GLY A CA 1
ATOM 522 C C . GLY A 1 71 ? -3.849 -13.032 18.047 1.00 69.06 71 GLY A C 1
ATOM 523 O O . GLY A 1 71 ? -3.713 -12.946 19.265 1.00 69.06 71 GLY A O 1
ATOM 524 N N . LEU A 1 72 ? -4.241 -11.998 17.298 1.00 74.56 72 LEU A N 1
ATOM 525 C CA . LEU A 1 72 ? -4.438 -10.650 17.843 1.00 74.56 72 LEU A CA 1
ATOM 526 C C . LEU A 1 72 ? -5.592 -10.599 18.864 1.00 74.56 72 LEU A C 1
ATOM 528 O O . LEU A 1 72 ? -5.569 -9.813 19.805 1.00 74.56 72 LEU A O 1
ATOM 532 N N . THR A 1 73 ? -6.572 -11.497 18.735 1.00 78.19 73 THR A N 1
ATOM 533 C CA . THR A 1 73 ? -7.678 -11.653 19.692 1.00 78.19 73 THR A CA 1
ATOM 534 C C . THR A 1 73 ? -7.190 -11.973 21.103 1.00 78.19 73 THR A C 1
ATOM 536 O O . THR A 1 73 ? -7.689 -11.391 22.063 1.00 78.19 73 THR A O 1
ATOM 539 N N . ALA A 1 74 ? -6.219 -12.880 21.244 1.00 80.12 74 ALA A N 1
ATOM 540 C CA . ALA A 1 74 ? -5.710 -13.280 22.554 1.00 80.12 74 ALA A CA 1
ATOM 541 C C . ALA A 1 74 ? -4.941 -12.131 23.220 1.00 80.12 74 ALA A C 1
ATOM 543 O O . ALA A 1 74 ? -5.144 -11.873 24.404 1.00 80.12 74 ALA A O 1
ATOM 544 N N . ASP A 1 75 ? -4.136 -11.407 22.439 1.00 79.19 75 ASP A N 1
ATOM 545 C CA . ASP A 1 75 ? -3.334 -10.279 22.918 1.00 79.19 75 ASP A CA 1
ATOM 546 C C . ASP A 1 75 ? -4.212 -9.110 23.392 1.00 79.19 75 ASP A C 1
ATOM 548 O O . ASP A 1 75 ? -4.040 -8.609 24.502 1.00 79.19 75 ASP A O 1
ATOM 552 N N . VAL A 1 76 ? -5.243 -8.748 22.617 1.00 80.56 76 VAL A N 1
ATOM 553 C CA . VAL A 1 76 ? -6.204 -7.697 23.002 1.00 80.56 76 VAL A CA 1
ATOM 554 C C . VAL A 1 76 ? -7.023 -8.108 24.230 1.00 80.56 76 VAL A C 1
ATOM 556 O O . VAL A 1 76 ? -7.212 -7.306 25.143 1.00 80.56 76 VAL A O 1
ATOM 559 N N . THR A 1 77 ? -7.471 -9.367 24.302 1.00 82.56 77 THR A N 1
ATOM 560 C CA . THR A 1 77 ? -8.236 -9.859 25.464 1.00 82.56 77 THR A CA 1
ATOM 561 C C . THR A 1 77 ? -7.382 -9.847 26.730 1.00 82.56 77 THR A C 1
ATOM 563 O O . THR A 1 77 ? -7.846 -9.432 27.790 1.00 82.56 77 THR A O 1
ATOM 566 N N . GLN A 1 78 ? -6.120 -10.269 26.629 1.00 82.38 78 GLN A N 1
ATOM 567 C CA . GLN A 1 78 ? -5.186 -10.268 27.749 1.00 82.38 78 GLN A CA 1
ATOM 568 C C . GLN A 1 78 ? -4.845 -8.843 28.194 1.00 82.38 78 GLN A C 1
ATOM 570 O O . GLN A 1 78 ? -4.848 -8.560 29.393 1.00 82.38 78 GLN A O 1
ATOM 575 N N . ALA A 1 79 ? -4.589 -7.940 27.246 1.00 80.75 79 ALA A N 1
ATOM 576 C CA . ALA A 1 79 ? -4.335 -6.536 27.532 1.00 80.75 79 ALA A CA 1
ATOM 577 C C . ALA A 1 79 ? -5.501 -5.898 28.302 1.00 80.75 79 ALA A C 1
ATOM 579 O O . ALA A 1 79 ? -5.270 -5.276 29.338 1.00 80.75 79 ALA A O 1
ATOM 580 N N . CYS A 1 80 ? -6.746 -6.116 27.867 1.00 81.12 80 CYS A N 1
ATOM 581 C CA . CYS A 1 80 ? -7.916 -5.502 28.507 1.00 81.12 80 CYS A CA 1
ATOM 582 C C . CYS A 1 80 ? -8.361 -6.196 29.791 1.00 81.12 80 CYS A C 1
ATOM 584 O O . CYS A 1 80 ? -8.832 -5.519 30.707 1.00 81.12 80 CYS A O 1
ATOM 586 N N . GLY A 1 81 ? -8.115 -7.501 29.918 1.00 79.50 81 GLY A N 1
ATOM 587 C CA . GLY A 1 81 ? -8.322 -8.233 31.166 1.00 79.50 81 GLY A CA 1
ATOM 588 C C . GLY A 1 81 ? -7.457 -7.705 32.314 1.00 79.50 81 GLY A C 1
ATOM 589 O O . GLY A 1 81 ? -7.928 -7.624 33.443 1.00 79.50 81 GLY A O 1
ATOM 590 N N . ASN A 1 82 ? -6.229 -7.256 32.032 1.00 78.44 82 ASN A N 1
ATOM 591 C CA . ASN A 1 82 ? -5.352 -6.646 33.042 1.00 78.44 82 ASN A CA 1
ATOM 592 C C . ASN A 1 82 ? -5.832 -5.262 33.525 1.00 78.44 82 ASN A C 1
ATOM 594 O O . ASN A 1 82 ? -5.321 -4.751 34.519 1.00 78.44 82 ASN A O 1
ATOM 598 N N . LEU A 1 83 ? -6.769 -4.641 32.806 1.00 79.50 83 LEU A N 1
ATOM 599 C CA . LEU A 1 83 ? -7.292 -3.297 33.060 1.00 79.50 83 LEU A CA 1
ATOM 600 C C . LEU A 1 83 ? -8.735 -3.311 33.599 1.00 79.50 83 LEU A C 1
ATOM 602 O O . LEU A 1 83 ? -9.339 -2.242 33.689 1.00 79.50 83 LEU A O 1
ATOM 606 N N . ASP A 1 84 ? -9.287 -4.488 33.934 1.00 74.31 84 ASP A N 1
ATOM 607 C CA . ASP A 1 84 ? -10.679 -4.686 34.384 1.00 74.31 84 ASP A CA 1
ATOM 608 C C . ASP A 1 84 ? -11.729 -4.067 33.429 1.00 74.31 84 ASP A C 1
ATOM 610 O O . ASP A 1 84 ? -12.800 -3.618 33.847 1.00 74.31 84 ASP A O 1
ATOM 614 N N . LYS A 1 85 ? -11.436 -4.023 32.120 1.00 76.75 85 LYS A N 1
ATOM 615 C CA . LYS A 1 85 ? -12.366 -3.538 31.088 1.00 76.75 85 LYS A CA 1
ATOM 616 C C . LYS A 1 85 ? -12.894 -4.703 30.260 1.00 76.75 85 LYS A C 1
ATOM 618 O O . LYS A 1 85 ? -12.121 -5.442 29.653 1.00 76.75 85 LYS A O 1
ATOM 623 N N . GLU A 1 86 ? -14.215 -4.830 30.187 1.00 76.00 86 GLU A N 1
ATOM 624 C CA . GLU A 1 86 ? -14.869 -5.813 29.323 1.00 76.00 86 GLU A CA 1
ATOM 625 C C . GLU A 1 86 ? -14.866 -5.314 27.871 1.00 76.00 86 GLU A C 1
ATOM 627 O O . GLU A 1 86 ? -15.447 -4.275 27.552 1.00 76.00 86 GLU A O 1
ATOM 632 N N . ALA A 1 87 ? -14.162 -6.040 27.000 1.00 76.38 87 ALA A N 1
ATOM 633 C CA . ALA A 1 87 ? -14.010 -5.714 25.588 1.00 76.38 87 ALA A CA 1
ATOM 634 C C . ALA A 1 87 ? -14.763 -6.735 24.724 1.00 76.38 87 ALA A C 1
ATOM 636 O O . ALA A 1 87 ? -14.528 -7.939 24.815 1.00 76.38 87 ALA A O 1
ATOM 637 N N . THR A 1 88 ? -15.655 -6.255 23.857 1.00 82.69 88 THR A N 1
ATOM 638 C CA . THR A 1 88 ? -16.364 -7.091 22.882 1.00 82.69 88 THR A CA 1
ATOM 639 C C . THR A 1 88 ? -15.532 -7.179 21.611 1.00 82.69 88 THR A C 1
ATOM 641 O O . THR A 1 88 ? -15.340 -6.182 20.915 1.00 82.69 88 THR A O 1
ATOM 644 N N . ILE A 1 89 ? -15.021 -8.372 21.303 1.00 82.75 89 ILE A N 1
ATOM 645 C CA . ILE A 1 89 ? -14.144 -8.596 20.152 1.00 82.75 89 ILE A CA 1
ATOM 646 C C . ILE A 1 89 ? -14.903 -9.372 19.076 1.00 82.75 89 ILE A C 1
ATOM 648 O O . ILE A 1 89 ? -15.313 -10.511 19.287 1.00 82.75 89 ILE A O 1
ATOM 652 N N . THR A 1 90 ? -15.055 -8.763 17.903 1.00 83.50 90 THR A N 1
ATOM 653 C CA . THR A 1 90 ? -15.642 -9.393 16.718 1.00 83.50 90 THR A CA 1
ATOM 654 C C . THR A 1 90 ? -14.524 -9.732 15.745 1.00 83.50 90 THR A C 1
ATOM 656 O O . THR A 1 90 ? -13.852 -8.837 15.238 1.00 83.50 90 THR A O 1
ATOM 659 N N . VAL A 1 91 ? -14.308 -11.021 15.485 1.00 80.94 91 VAL A N 1
ATOM 660 C CA . VAL A 1 91 ? -13.351 -11.472 14.468 1.00 80.94 91 VAL A CA 1
ATOM 661 C C . VAL A 1 91 ? -14.111 -11.762 13.184 1.00 80.94 91 VAL A C 1
ATOM 663 O O . VAL A 1 91 ? -15.034 -12.577 13.179 1.00 80.94 91 VAL A O 1
ATOM 666 N N . VAL A 1 92 ? -13.723 -11.106 12.095 1.00 81.56 92 VAL A N 1
ATOM 667 C CA . VAL A 1 92 ? -14.260 -11.377 10.762 1.00 81.56 92 VAL A CA 1
ATOM 668 C C . VAL A 1 92 ? -13.175 -12.045 9.940 1.00 81.56 92 VAL A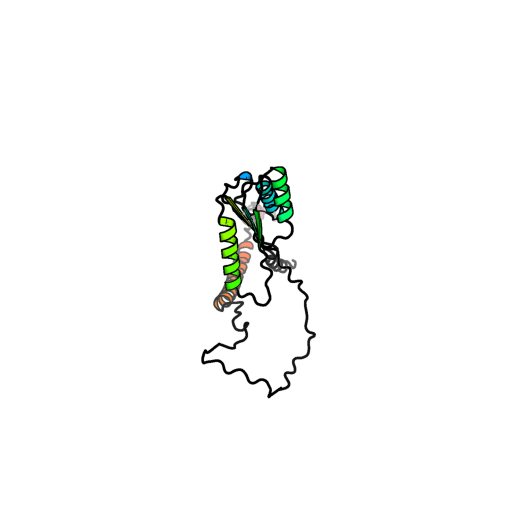 C 1
ATOM 670 O O . VAL A 1 92 ? -12.130 -11.456 9.657 1.00 81.56 92 VAL A O 1
ATOM 673 N N . ASP A 1 93 ? -13.437 -13.294 9.580 1.00 74.94 93 ASP A N 1
ATOM 674 C CA . ASP A 1 93 ? -12.621 -14.045 8.639 1.00 74.94 93 ASP A CA 1
ATOM 675 C C . ASP A 1 93 ? -13.222 -13.910 7.233 1.00 74.94 93 ASP A C 1
ATOM 677 O O . ASP A 1 93 ? -14.401 -14.224 7.008 1.00 74.94 93 ASP A O 1
ATOM 681 N N . PHE A 1 94 ? -12.408 -13.402 6.305 1.00 70.44 94 PHE A N 1
ATOM 682 C CA . PHE A 1 94 ? -12.745 -13.258 4.891 1.00 70.44 94 PHE A CA 1
ATOM 683 C C . PHE A 1 94 ? -12.213 -14.410 4.045 1.00 70.44 94 PHE A C 1
ATOM 685 O O . PHE A 1 94 ? -12.174 -14.266 2.823 1.00 70.44 94 PHE A O 1
ATOM 692 N N . ALA A 1 95 ? -11.824 -15.537 4.660 1.00 62.47 95 ALA A N 1
ATOM 693 C CA . ALA A 1 95 ? -11.528 -16.774 3.949 1.00 62.47 95 ALA A CA 1
ATOM 694 C C . ALA A 1 95 ? -12.544 -16.961 2.818 1.00 62.47 95 ALA A C 1
ATOM 696 O O . ALA A 1 95 ? -13.746 -17.109 3.062 1.00 62.47 95 ALA A O 1
ATOM 697 N N . THR A 1 96 ? -12.054 -16.860 1.581 1.00 55.94 96 THR A N 1
ATOM 698 C CA . THR A 1 96 ? -12.875 -16.889 0.378 1.00 55.94 96 THR A CA 1
ATOM 699 C C . THR A 1 96 ? -13.544 -18.253 0.317 1.00 55.94 96 THR A C 1
ATOM 701 O O . THR A 1 96 ? -12.946 -19.261 -0.065 1.00 55.94 96 THR A O 1
ATOM 704 N N . ARG A 1 97 ? -14.806 -18.321 0.749 1.00 56.12 97 ARG A N 1
ATOM 705 C CA . ARG A 1 97 ? -15.637 -19.492 0.496 1.00 56.12 97 ARG A CA 1
ATOM 706 C C . ARG A 1 97 ? -15.731 -19.604 -1.022 1.00 56.12 97 ARG A C 1
ATOM 708 O O . ARG A 1 97 ? -15.910 -18.599 -1.703 1.00 56.12 97 ARG A O 1
ATOM 715 N N . SER A 1 98 ? -15.644 -20.816 -1.559 1.00 57.75 98 SER A N 1
ATOM 716 C CA . SER A 1 98 ? -15.609 -21.082 -3.007 1.00 57.75 98 SER A CA 1
ATOM 717 C C . SER A 1 98 ? -16.798 -20.536 -3.820 1.00 57.75 98 SER A C 1
ATOM 719 O O . SER A 1 98 ? -16.781 -20.646 -5.039 1.00 57.75 98 SER A O 1
ATOM 721 N N . ASP A 1 99 ? -17.823 -19.993 -3.161 1.00 64.50 99 ASP A N 1
ATOM 722 C CA . ASP A 1 99 ? -19.070 -19.477 -3.741 1.00 64.50 99 ASP A CA 1
ATOM 723 C C . ASP A 1 99 ? -19.270 -17.966 -3.467 1.00 64.50 99 ASP A C 1
ATOM 725 O O . ASP A 1 99 ? -20.290 -17.383 -3.837 1.00 64.50 99 ASP A O 1
ATOM 729 N N . ASP A 1 100 ? -18.314 -17.306 -2.798 1.00 68.69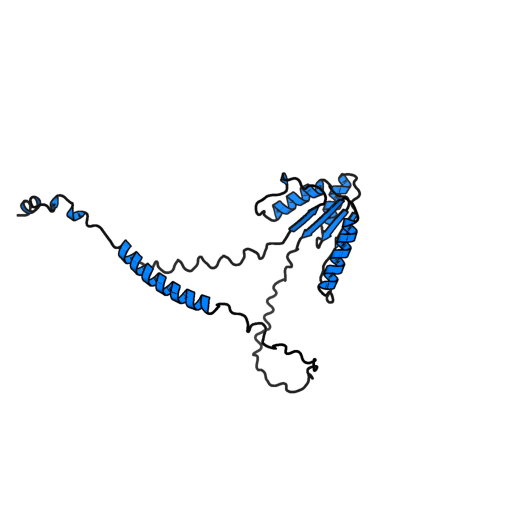 100 ASP A N 1
ATOM 730 C CA . ASP A 1 100 ? -18.455 -15.906 -2.397 1.00 68.69 100 ASP A CA 1
ATOM 731 C C . ASP A 1 100 ? -18.190 -14.973 -3.586 1.00 68.69 100 ASP A C 1
ATOM 733 O O . ASP A 1 100 ? -17.081 -14.858 -4.109 1.00 68.69 100 ASP A O 1
ATOM 737 N N . THR A 1 101 ? -19.234 -14.263 -4.010 1.00 81.19 101 THR A N 1
ATOM 738 C CA . THR A 1 101 ? -19.118 -13.153 -4.962 1.00 81.19 101 THR A CA 1
ATOM 739 C C . THR A 1 101 ? -18.698 -11.884 -4.210 1.00 81.19 101 THR A C 1
ATOM 741 O O . THR A 1 101 ? -19.138 -11.675 -3.080 1.00 81.19 101 THR A O 1
ATOM 744 N N . TRP A 1 102 ? -17.920 -10.987 -4.829 1.00 78.38 102 TRP A N 1
ATOM 745 C CA . TRP A 1 102 ? -17.492 -9.718 -4.207 1.00 78.38 102 TRP A CA 1
ATOM 746 C C . TRP A 1 102 ? -18.608 -8.922 -3.495 1.00 78.38 102 TRP A C 1
ATOM 748 O O . TRP A 1 102 ? -18.364 -8.467 -2.379 1.00 78.38 102 TRP A O 1
ATOM 758 N N . PRO A 1 103 ? -19.835 -8.806 -4.044 1.00 84.88 103 PRO A N 1
ATOM 759 C CA . PRO A 1 103 ? -20.936 -8.134 -3.349 1.00 84.88 103 PRO A CA 1
ATOM 760 C C . PRO A 1 103 ? -21.323 -8.788 -2.014 1.00 84.88 103 PRO A C 1
ATOM 762 O O . PRO A 1 103 ? -21.620 -8.097 -1.050 1.00 84.88 103 PRO A O 1
ATOM 765 N N . ALA A 1 104 ? -21.270 -10.119 -1.919 1.00 82.81 104 ALA A N 1
ATOM 766 C CA . ALA A 1 104 ? -21.610 -10.829 -0.687 1.00 82.81 104 ALA A CA 1
ATOM 767 C C . ALA A 1 104 ? -20.561 -10.610 0.416 1.00 82.81 104 ALA A C 1
ATOM 769 O O . ALA A 1 104 ? -20.892 -10.612 1.604 1.00 82.81 104 ALA A O 1
ATOM 770 N N . ILE A 1 105 ? -19.297 -10.420 0.029 1.00 81.88 105 ILE A N 1
ATOM 771 C CA . ILE A 1 105 ? -18.209 -10.074 0.950 1.00 81.88 105 ILE A CA 1
ATOM 772 C C . ILE A 1 105 ? -18.417 -8.655 1.486 1.00 81.88 105 ILE A C 1
ATOM 774 O O . ILE A 1 105 ? -18.314 -8.446 2.696 1.00 81.88 105 ILE A O 1
ATOM 778 N N . ASP A 1 106 ? -18.775 -7.715 0.609 1.00 85.81 106 ASP A N 1
ATOM 779 C CA . ASP A 1 106 ? -19.071 -6.329 0.980 1.00 85.81 106 ASP A CA 1
ATOM 780 C C . ASP A 1 106 ? -20.243 -6.255 1.972 1.00 85.81 106 ASP A C 1
ATOM 782 O O . ASP A 1 106 ? -20.095 -5.725 3.071 1.00 85.81 106 ASP A O 1
ATOM 786 N N . ASP A 1 107 ? -21.357 -6.936 1.687 1.00 87.88 107 ASP A N 1
ATOM 787 C CA . ASP A 1 107 ? -22.522 -6.997 2.582 1.00 87.88 107 ASP A CA 1
ATOM 788 C C . ASP A 1 107 ? -22.201 -7.603 3.963 1.00 87.88 107 ASP A C 1
ATOM 790 O O . ASP A 1 107 ? -22.844 -7.299 4.976 1.00 87.88 107 ASP A O 1
ATOM 794 N N . ARG A 1 108 ? -21.237 -8.528 4.034 1.00 85.06 108 ARG A N 1
ATOM 795 C CA . ARG A 1 108 ? -20.771 -9.105 5.306 1.00 85.06 108 ARG A CA 1
ATOM 796 C C . ARG A 1 108 ? -19.887 -8.123 6.066 1.00 85.06 108 ARG A C 1
ATOM 798 O O . ARG A 1 108 ? -20.065 -7.985 7.276 1.00 85.06 108 ARG A O 1
ATOM 805 N N . LEU A 1 109 ? -18.974 -7.446 5.373 1.00 85.38 109 LEU A N 1
ATOM 806 C CA . LEU A 1 109 ? -18.112 -6.425 5.960 1.00 85.38 109 LEU A CA 1
ATOM 807 C C . LEU A 1 109 ? -18.950 -5.267 6.514 1.00 85.38 109 LEU A C 1
ATOM 809 O O . LEU A 1 109 ? -18.774 -4.896 7.671 1.00 85.38 109 LEU A O 1
ATOM 813 N N . VAL A 1 110 ? -19.905 -4.757 5.733 1.00 88.06 110 VAL A N 1
ATOM 814 C CA . VAL A 1 110 ? -20.793 -3.657 6.135 1.00 88.06 110 VAL A CA 1
ATOM 815 C C . VAL A 1 110 ? -21.558 -4.007 7.409 1.00 88.06 110 VAL A C 1
ATOM 817 O O . VAL A 1 110 ? -21.532 -3.238 8.367 1.00 88.06 110 VAL A O 1
ATOM 820 N N . ARG A 1 111 ? -22.161 -5.200 7.480 1.00 87.81 111 ARG A N 1
ATOM 821 C CA . ARG A 1 111 ? -22.883 -5.646 8.685 1.00 87.81 111 ARG A CA 1
ATOM 822 C C . ARG A 1 111 ? -21.977 -5.804 9.903 1.00 87.81 111 ARG A C 1
ATOM 824 O O . ARG A 1 111 ? -22.394 -5.491 11.015 1.00 87.81 111 ARG A O 1
ATOM 831 N N . ALA A 1 112 ? -20.751 -6.289 9.713 1.00 84.94 112 ALA A N 1
ATOM 832 C CA . ALA A 1 112 ? -19.797 -6.418 10.809 1.00 84.94 112 ALA A CA 1
ATOM 833 C C . ALA A 1 112 ? -19.342 -5.050 11.337 1.00 84.94 112 ALA A C 1
ATOM 835 O O . ALA A 1 112 ? -19.227 -4.868 12.548 1.00 84.94 112 ALA A O 1
ATOM 836 N N . ILE A 1 113 ? -19.135 -4.082 10.439 1.00 86.38 113 ILE A N 1
ATOM 837 C CA . ILE A 1 113 ? -18.821 -2.699 10.807 1.00 86.38 113 ILE A CA 1
ATOM 838 C C . ILE A 1 113 ? -20.001 -2.067 11.543 1.00 86.38 113 ILE A C 1
ATOM 840 O O . ILE A 1 113 ? -19.793 -1.481 12.596 1.00 86.38 113 ILE A O 1
ATOM 844 N N . GLU A 1 114 ? -21.229 -2.211 11.044 1.00 88.00 114 GLU A N 1
ATOM 845 C CA . GLU A 1 114 ? -22.427 -1.658 11.687 1.00 88.00 114 GLU A CA 1
ATOM 846 C C . GLU A 1 114 ? -22.622 -2.223 13.102 1.00 88.00 114 GLU A C 1
ATOM 848 O O . GLU A 1 114 ? -22.878 -1.477 14.049 1.00 88.00 114 GLU A O 1
ATOM 853 N N . HIS A 1 115 ? -22.405 -3.530 13.276 1.00 84.31 115 HIS A N 1
ATOM 854 C CA . HIS A 1 115 ? -22.475 -4.168 14.587 1.00 84.31 115 HIS A CA 1
ATOM 855 C C . HIS A 1 115 ? -21.388 -3.657 15.546 1.00 84.31 115 HIS A C 1
ATOM 857 O O . HIS A 1 115 ? -21.682 -3.329 16.693 1.00 84.31 115 HIS A O 1
ATOM 863 N N . ALA A 1 116 ? -20.144 -3.529 15.074 1.00 79.88 116 ALA A N 1
ATOM 864 C CA . ALA A 1 116 ? -19.037 -3.024 15.886 1.00 79.88 116 ALA A CA 1
ATOM 865 C C . ALA A 1 116 ? -19.159 -1.519 16.199 1.00 79.88 116 ALA A C 1
ATOM 867 O O . ALA A 1 116 ? -18.771 -1.079 17.279 1.00 79.88 116 ALA A O 1
ATOM 868 N N . ALA A 1 117 ? -19.726 -0.736 15.280 1.00 80.31 117 ALA A N 1
ATOM 869 C CA . ALA A 1 117 ? -19.919 0.709 15.400 1.00 80.31 117 ALA A CA 1
ATOM 870 C C . ALA A 1 117 ? -21.237 1.098 16.095 1.00 80.31 117 ALA A C 1
ATOM 872 O O . ALA A 1 117 ? -21.578 2.278 16.154 1.00 80.31 117 ALA A O 1
ATOM 873 N N . THR A 1 118 ? -21.990 0.129 16.629 1.00 79.00 118 THR A N 1
ATOM 874 C CA . THR A 1 118 ? -23.193 0.411 17.432 1.00 79.00 118 THR A CA 1
ATOM 875 C C . THR A 1 118 ? -22.827 1.057 18.781 1.00 79.00 118 THR A C 1
ATOM 877 O O . THR A 1 118 ? -23.622 1.804 19.352 1.00 79.00 118 THR A O 1
ATOM 880 N N . GLY A 1 119 ? -21.615 0.802 19.291 1.00 69.56 119 GLY A N 1
ATOM 881 C CA . GLY A 1 119 ? -21.056 1.495 20.454 1.00 69.56 119 GLY A CA 1
ATOM 882 C C . GLY A 1 119 ? -20.477 2.870 20.102 1.00 69.56 119 GLY A C 1
ATOM 883 O O . GLY A 1 119 ? -20.044 3.102 18.977 1.00 69.56 119 GLY A O 1
ATOM 884 N N . SER A 1 120 ? -20.416 3.786 21.078 1.00 72.69 120 SER A N 1
ATOM 885 C CA . SER A 1 120 ? -19.745 5.087 20.901 1.00 72.69 120 SER A CA 1
ATOM 886 C C . SER A 1 120 ? -18.240 4.951 20.662 1.00 72.69 120 SER A C 1
ATOM 888 O O . SER A 1 120 ? -17.643 5.823 20.032 1.00 72.69 120 SER A O 1
ATOM 890 N N . ASP A 1 121 ? -17.643 3.858 21.152 1.00 88.69 121 ASP A N 1
ATOM 891 C CA . ASP A 1 121 ? -16.206 3.625 21.127 1.00 88.69 121 ASP A CA 1
ATOM 892 C C . ASP A 1 121 ? -15.843 2.312 20.433 1.00 88.69 121 ASP A C 1
ATOM 894 O O . ASP A 1 121 ? -16.116 1.227 20.953 1.00 88.69 121 ASP A O 1
ATOM 898 N N . TYR A 1 122 ? -15.186 2.410 19.276 1.00 88.88 122 TYR A N 1
ATOM 899 C CA . TYR A 1 122 ? -14.796 1.255 18.472 1.00 88.88 122 TYR A CA 1
ATOM 900 C C . TYR A 1 122 ? -13.383 1.400 17.897 1.00 88.88 122 TYR A C 1
ATOM 902 O O . TYR A 1 122 ? -12.928 2.499 17.567 1.00 88.88 122 TYR A O 1
ATOM 910 N N . THR A 1 123 ? -12.688 0.274 17.749 1.00 89.75 123 THR A N 1
ATOM 911 C CA . THR A 1 123 ? -11.405 0.185 17.044 1.00 89.75 123 THR A CA 1
ATOM 912 C C . THR A 1 123 ? -11.454 -0.945 16.023 1.00 89.75 123 THR A C 1
ATOM 914 O O . THR A 1 123 ? -11.780 -2.082 16.351 1.00 89.75 123 THR A O 1
ATOM 917 N N . ILE A 1 124 ? -11.121 -0.634 14.774 1.00 89.44 124 ILE A N 1
ATOM 918 C CA . ILE A 1 124 ? -11.075 -1.577 13.660 1.00 89.44 124 ILE A CA 1
ATOM 919 C C . ILE A 1 124 ? -9.614 -1.776 13.278 1.00 89.44 124 ILE A C 1
ATOM 921 O O . ILE A 1 124 ? -8.901 -0.805 13.016 1.00 89.44 124 ILE A O 1
ATOM 925 N N . VAL A 1 125 ? -9.180 -3.032 13.230 1.00 86.38 125 VAL A N 1
ATOM 926 C CA . VAL A 1 125 ? -7.825 -3.408 12.830 1.00 86.38 125 VAL A CA 1
ATOM 927 C C . VAL A 1 125 ? -7.912 -4.312 11.604 1.00 86.38 125 VAL A C 1
ATOM 929 O O . VAL A 1 125 ? -8.418 -5.434 11.677 1.00 86.38 125 VAL A O 1
ATOM 932 N N . LEU A 1 126 ? -7.419 -3.810 10.472 1.00 84.25 126 LEU A N 1
ATOM 933 C CA . LEU A 1 126 ? -7.268 -4.552 9.226 1.00 84.25 126 LEU A CA 1
ATOM 934 C C . LEU A 1 126 ? -5.794 -4.825 8.967 1.00 84.25 126 LEU A C 1
ATOM 936 O O . LEU A 1 126 ? -4.999 -3.901 8.790 1.00 84.25 126 LEU A O 1
ATOM 940 N N . LEU A 1 127 ? -5.457 -6.104 8.873 1.00 76.00 127 LEU A N 1
ATOM 941 C CA . LEU A 1 127 ? -4.181 -6.551 8.340 1.00 76.00 127 LEU A CA 1
ATOM 942 C C . LEU A 1 127 ? -4.456 -7.393 7.107 1.00 76.00 127 LEU A C 1
ATOM 944 O O . LEU A 1 127 ? -5.106 -8.436 7.190 1.00 76.00 127 LEU A O 1
ATOM 948 N N . SER A 1 128 ? -3.917 -6.975 5.965 1.00 68.62 128 SER A N 1
ATOM 949 C CA . SER A 1 128 ? -3.794 -7.899 4.845 1.00 68.62 128 SER A CA 1
ATOM 950 C C . SER A 1 128 ? -2.705 -8.902 5.215 1.00 68.62 128 SER A C 1
ATOM 952 O O . SER A 1 128 ? -1.523 -8.568 5.178 1.00 68.62 128 SER A O 1
ATOM 954 N N . SER A 1 129 ? -3.080 -10.116 5.615 1.00 58.72 129 SER A N 1
ATOM 955 C CA . SER A 1 129 ? -2.105 -11.204 5.666 1.00 58.72 129 SER A CA 1
ATOM 956 C C . SER A 1 129 ? -1.506 -11.351 4.262 1.00 58.72 129 SER A C 1
ATOM 958 O O . SER A 1 129 ? -2.274 -11.296 3.291 1.00 58.72 129 SER A O 1
ATOM 960 N N . PRO A 1 130 ? -0.175 -11.474 4.113 1.00 52.75 130 PRO A N 1
ATOM 961 C CA . PRO A 1 130 ? 0.379 -11.893 2.841 1.00 52.75 130 PRO A CA 1
ATOM 962 C C . PRO A 1 130 ? -0.247 -13.252 2.533 1.00 52.75 130 PRO A C 1
ATOM 964 O O . PRO A 1 130 ? 0.021 -14.243 3.208 1.00 52.75 130 PRO A O 1
ATOM 967 N N . VAL A 1 131 ? -1.146 -13.290 1.548 1.00 47.31 131 VAL A N 1
ATOM 968 C CA . VAL A 1 131 ? -1.476 -14.552 0.901 1.00 47.31 131 VAL A CA 1
ATOM 969 C C . VAL A 1 131 ? -0.157 -14.983 0.292 1.00 47.31 131 VAL A C 1
ATOM 971 O O . VAL A 1 131 ? 0.307 -14.367 -0.661 1.00 47.31 131 VAL A O 1
ATOM 974 N N . GLU A 1 132 ? 0.488 -15.968 0.899 1.00 49.94 132 GLU A N 1
ATOM 975 C CA . GLU A 1 132 ? 1.516 -16.745 0.237 1.00 49.94 132 GLU A CA 1
ATOM 976 C C . GLU A 1 132 ? 0.757 -17.686 -0.704 1.00 49.94 132 GLU A C 1
ATOM 978 O O . GLU A 1 132 ? 0.275 -18.729 -0.250 1.00 49.94 132 GLU A O 1
ATOM 983 N N . PRO A 1 133 ? 0.584 -17.393 -2.011 1.00 50.00 133 PRO A N 1
ATOM 984 C CA . PRO A 1 133 ? 0.471 -18.519 -2.902 1.00 50.00 133 PRO A CA 1
ATOM 985 C C . PRO A 1 133 ? 1.831 -19.202 -2.788 1.00 50.00 133 PRO A C 1
ATOM 987 O O . PRO A 1 133 ? 2.848 -18.641 -3.201 1.00 50.00 133 PRO A O 1
ATOM 990 N N . VAL A 1 134 ? 1.873 -20.390 -2.183 1.00 44.97 134 VAL A N 1
ATOM 991 C CA . VAL A 1 134 ? 2.992 -21.301 -2.403 1.00 44.97 134 VAL A CA 1
ATOM 992 C C . VAL A 1 134 ? 3.089 -21.409 -3.916 1.00 44.97 134 VAL A C 1
ATOM 994 O O . VAL A 1 134 ? 2.214 -21.987 -4.560 1.00 44.97 134 VAL A O 1
ATOM 997 N N . TYR A 1 135 ? 4.084 -20.739 -4.495 1.00 53.12 135 TYR A N 1
ATOM 998 C CA . TYR A 1 135 ? 4.370 -20.834 -5.911 1.00 53.12 135 TYR A CA 1
ATOM 999 C C . TYR A 1 135 ? 4.909 -22.245 -6.132 1.00 53.12 135 TYR A C 1
ATOM 1001 O O . TYR A 1 135 ? 6.114 -22.488 -6.151 1.00 53.12 135 TYR A O 1
ATOM 1009 N N . GLU A 1 136 ? 4.001 -23.210 -6.236 1.00 48.09 136 GLU A N 1
ATOM 1010 C CA . GLU A 1 136 ? 4.307 -24.465 -6.882 1.00 48.09 136 GLU A CA 1
ATOM 1011 C C . GLU A 1 136 ? 4.354 -24.149 -8.365 1.00 48.09 136 GLU A C 1
ATOM 1013 O O . GLU A 1 136 ? 3.335 -23.897 -9.010 1.00 48.09 136 GLU A O 1
ATOM 1018 N N . ALA A 1 137 ? 5.565 -24.121 -8.912 1.00 53.44 137 ALA A N 1
ATOM 1019 C CA . ALA A 1 137 ? 5.738 -24.171 -10.345 1.00 53.44 137 ALA A CA 1
ATOM 1020 C C . ALA A 1 137 ? 5.263 -25.552 -10.820 1.00 53.44 137 ALA A C 1
ATOM 1022 O O . ALA A 1 137 ? 6.062 -26.467 -11.024 1.00 53.44 137 ALA A O 1
ATOM 1023 N N . SER A 1 138 ? 3.950 -25.722 -10.976 1.00 48.91 138 SER A N 1
ATOM 1024 C CA . SER A 1 138 ? 3.376 -26.811 -11.747 1.00 48.91 138 SER A CA 1
ATOM 1025 C C . SER A 1 138 ? 3.680 -26.505 -13.208 1.00 48.91 138 SER A C 1
ATOM 1027 O O . SER A 1 138 ? 2.860 -25.977 -13.959 1.00 48.91 138 SER A O 1
ATOM 1029 N N . PHE A 1 139 ? 4.922 -26.774 -13.600 1.00 54.03 139 PHE A N 1
ATOM 1030 C CA . PHE A 1 139 ? 5.235 -26.999 -14.992 1.00 54.03 139 PHE A CA 1
ATOM 1031 C C . PHE A 1 139 ? 4.471 -28.263 -15.354 1.00 54.03 139 PHE A C 1
ATOM 1033 O O . PHE A 1 139 ? 4.965 -29.371 -15.132 1.00 54.03 139 PHE A O 1
ATOM 1040 N N . ASP A 1 140 ? 3.249 -28.103 -15.864 1.00 49.38 140 ASP A N 1
ATOM 1041 C CA . ASP A 1 140 ? 2.656 -29.153 -16.671 1.00 49.38 140 ASP A CA 1
ATOM 1042 C C . ASP A 1 140 ? 3.755 -29.551 -17.650 1.00 49.38 140 ASP A C 1
ATOM 1044 O O . ASP A 1 140 ? 4.287 -28.710 -18.386 1.00 49.38 140 ASP A O 1
ATOM 1048 N N . THR A 1 141 ? 4.204 -30.806 -17.530 1.00 52.66 141 THR A N 1
ATOM 1049 C CA . THR A 1 141 ? 5.249 -31.389 -18.373 1.00 52.66 141 THR A CA 1
ATOM 1050 C C . THR A 1 141 ? 5.034 -30.897 -19.796 1.00 52.66 141 THR A C 1
ATOM 1052 O O . THR A 1 141 ? 3.864 -30.840 -20.179 1.00 52.66 141 THR A O 1
ATOM 1055 N N . PRO A 1 142 ? 6.075 -30.553 -20.578 1.00 45.03 142 PRO A N 1
ATOM 1056 C CA . PRO A 1 142 ? 5.906 -30.088 -21.949 1.00 45.03 142 PRO A CA 1
ATOM 1057 C C . PRO A 1 142 ? 5.328 -31.227 -22.799 1.00 45.03 142 PRO A C 1
ATOM 1059 O O . PRO A 1 142 ? 6.026 -31.911 -23.545 1.00 45.03 142 PRO A O 1
ATOM 1062 N N . ALA A 1 143 ? 4.031 -31.467 -22.649 1.00 48.19 143 ALA A N 1
ATOM 1063 C CA . ALA A 1 143 ? 3.228 -32.300 -23.489 1.00 48.19 143 ALA A CA 1
ATOM 1064 C C . ALA A 1 143 ? 3.178 -31.513 -24.781 1.00 48.19 143 ALA A C 1
ATOM 1066 O O . ALA A 1 143 ? 2.568 -30.446 -24.861 1.00 48.19 143 ALA A O 1
ATOM 1067 N N . GLN A 1 144 ? 3.939 -31.998 -25.755 1.00 49.69 144 GLN A N 1
ATOM 1068 C CA . GLN A 1 144 ? 3.910 -31.478 -27.103 1.00 49.69 144 GLN A CA 1
ATOM 1069 C C . GLN A 1 144 ? 2.452 -31.281 -27.511 1.00 49.69 144 GLN A C 1
ATOM 1071 O O . GLN A 1 144 ? 1.681 -32.240 -27.579 1.00 49.69 144 GLN A O 1
ATOM 1076 N N . MET A 1 145 ? 2.072 -30.021 -27.717 1.00 52.03 145 MET A N 1
ATOM 1077 C CA . MET A 1 145 ? 0.727 -29.636 -28.111 1.00 52.03 145 MET A CA 1
ATOM 1078 C C . MET A 1 145 ? 0.542 -29.963 -29.596 1.00 52.03 145 MET A C 1
ATOM 1080 O O . MET A 1 145 ? 0.485 -29.088 -30.453 1.00 52.03 145 MET A O 1
ATOM 1084 N N . GLU A 1 146 ? 0.466 -31.252 -29.909 1.00 47.81 146 GLU A N 1
ATOM 1085 C CA . GLU A 1 146 ? -0.092 -31.749 -31.160 1.00 47.81 146 GLU A CA 1
ATOM 1086 C C . GLU A 1 146 ? -1.622 -31.669 -31.032 1.00 47.81 146 GLU A C 1
ATOM 1088 O O . GLU A 1 146 ? -2.285 -32.558 -30.495 1.00 47.81 146 GLU A O 1
ATOM 1093 N N . LEU A 1 147 ? -2.195 -30.555 -31.499 1.00 55.22 147 LEU A N 1
ATOM 1094 C CA . LEU A 1 147 ? -3.639 -30.318 -31.610 1.00 55.22 147 LEU A CA 1
ATOM 1095 C C . LEU A 1 147 ? -4.262 -31.253 -32.663 1.00 55.22 147 LEU A C 1
ATOM 1097 O O . LEU A 1 147 ? -4.660 -30.846 -33.756 1.00 55.22 147 LEU A O 1
ATOM 1101 N N . LYS A 1 148 ? -4.391 -32.541 -32.332 1.00 50.72 148 LYS A N 1
ATOM 1102 C CA . LYS A 1 148 ? -5.093 -33.516 -33.169 1.00 50.72 148 LYS A CA 1
ATOM 1103 C C . LYS A 1 148 ? -6.599 -33.464 -32.907 1.00 50.72 148 LYS A C 1
ATOM 1105 O O . LYS A 1 148 ? -7.162 -34.287 -32.201 1.00 50.72 148 LYS A O 1
ATOM 1110 N N . ARG A 1 149 ? -7.238 -32.465 -33.523 1.00 57.56 149 ARG A N 1
ATOM 1111 C CA . ARG A 1 149 ? -8.585 -32.513 -34.125 1.00 57.56 149 ARG A CA 1
ATOM 1112 C C . ARG A 1 149 ? -9.598 -33.447 -33.430 1.00 57.56 149 ARG A C 1
ATOM 1114 O O . ARG A 1 149 ? -9.983 -34.471 -33.985 1.00 57.56 149 ARG A O 1
ATOM 1121 N N . GLY A 1 150 ? -10.093 -33.034 -32.266 1.00 45.38 150 GLY A N 1
ATOM 1122 C CA . GLY A 1 150 ? -11.319 -33.560 -31.659 1.00 45.38 150 GLY A CA 1
ATOM 1123 C C . GLY A 1 150 ? -12.526 -32.742 -32.104 1.00 45.38 150 GLY A C 1
ATOM 1124 O O . GLY A 1 150 ? -13.075 -31.958 -31.335 1.00 45.38 150 GLY A O 1
ATOM 1125 N N . ALA A 1 151 ? -12.906 -32.865 -33.376 1.00 55.88 151 ALA A N 1
ATOM 1126 C CA . ALA A 1 151 ? -14.230 -32.438 -33.796 1.00 55.88 151 ALA A CA 1
ATOM 1127 C C . ALA A 1 151 ? -15.265 -33.279 -33.033 1.00 55.88 151 ALA A C 1
ATOM 1129 O O . ALA A 1 151 ? -15.147 -34.499 -33.013 1.00 55.88 151 ALA A O 1
ATOM 1130 N N . GLN A 1 152 ? -16.289 -32.607 -32.501 1.00 53.84 152 GLN A N 1
ATOM 1131 C CA . GLN A 1 152 ? -17.502 -33.175 -31.897 1.00 53.84 152 GLN A CA 1
ATOM 1132 C C . GLN A 1 152 ? -17.330 -33.665 -30.450 1.00 53.84 152 GLN A C 1
ATOM 1134 O O . GLN A 1 152 ? -16.806 -34.746 -30.229 1.00 53.84 152 GLN A O 1
ATOM 1139 N N . LEU A 1 153 ? -17.831 -32.876 -29.482 1.00 49.97 153 LEU A N 1
ATOM 1140 C CA . LEU A 1 153 ? -18.736 -33.337 -28.400 1.00 49.97 153 LEU A CA 1
ATOM 1141 C C . LEU A 1 153 ? -18.927 -32.348 -27.231 1.00 49.97 153 LEU A C 1
ATOM 1143 O O . LEU A 1 153 ? -19.280 -32.771 -26.141 1.00 49.97 153 LEU A O 1
ATOM 1147 N N . LEU A 1 154 ? -18.804 -31.031 -27.421 1.00 49.41 154 LEU A N 1
ATOM 1148 C CA . LEU A 1 154 ? -19.432 -30.089 -26.485 1.00 49.41 154 LEU A CA 1
ATOM 1149 C C . LEU A 1 154 ? -20.163 -29.006 -27.270 1.00 49.41 154 LEU A C 1
ATOM 1151 O O . LEU A 1 154 ? -19.566 -28.103 -27.851 1.00 49.41 154 LEU A O 1
ATOM 1155 N N . GLN A 1 155 ? -21.486 -29.149 -27.324 1.00 53.28 155 GLN A N 1
ATOM 1156 C CA . GLN A 1 155 ? -22.407 -28.134 -27.812 1.00 53.28 155 GLN A CA 1
ATOM 1157 C C . GLN A 1 155 ? -22.206 -26.874 -26.965 1.00 53.28 155 GLN A C 1
ATOM 1159 O O . GLN A 1 155 ? -22.679 -26.786 -25.832 1.00 53.28 155 GLN A O 1
ATOM 1164 N N . ARG A 1 156 ? -21.459 -25.914 -27.520 1.00 50.84 156 ARG A N 1
ATOM 1165 C CA . ARG A 1 156 ? -21.281 -24.573 -26.967 1.00 50.84 156 ARG A CA 1
ATOM 1166 C C . ARG A 1 156 ? -22.669 -23.984 -26.730 1.00 50.84 156 ARG A C 1
ATOM 1168 O O . ARG A 1 156 ? -23.470 -23.868 -27.661 1.00 50.84 156 ARG A O 1
ATOM 1175 N N . ARG A 1 157 ? -22.982 -23.713 -25.462 1.00 52.44 157 ARG A N 1
ATOM 1176 C CA . ARG A 1 157 ? -24.247 -23.113 -25.042 1.00 52.44 157 ARG A CA 1
ATOM 1177 C C . ARG A 1 157 ? -24.402 -21.796 -25.795 1.00 52.44 157 ARG A C 1
ATOM 1179 O O . ARG A 1 157 ? -23.543 -20.936 -25.696 1.00 52.44 157 ARG A O 1
ATOM 1186 N N . LYS A 1 158 ? -25.468 -21.694 -26.588 1.00 47.50 158 LYS A N 1
ATOM 1187 C CA . LYS A 1 158 ? -25.822 -20.504 -27.360 1.00 47.50 158 LYS A CA 1
ATOM 1188 C C . LYS A 1 158 ? -26.275 -19.425 -26.381 1.00 47.50 158 LYS A C 1
ATOM 1190 O O . LYS A 1 158 ? -27.399 -19.477 -25.884 1.00 47.50 158 LYS A O 1
ATOM 1195 N N . ASP A 1 159 ? -25.380 -18.513 -26.057 1.00 52.69 159 ASP A N 1
ATOM 1196 C CA . ASP A 1 159 ? -25.622 -17.327 -25.257 1.00 52.69 159 ASP A CA 1
ATOM 1197 C C . ASP A 1 159 ? -26.050 -16.144 -26.137 1.00 52.69 159 ASP A C 1
ATOM 1199 O O . ASP A 1 159 ? -25.708 -16.002 -27.312 1.00 52.69 159 ASP A O 1
ATOM 1203 N N . ASN A 1 160 ? -26.954 -15.354 -25.567 1.00 55.28 160 ASN A N 1
ATOM 1204 C CA . ASN A 1 160 ? -27.725 -14.322 -26.238 1.00 55.28 160 ASN A CA 1
ATOM 1205 C C . ASN A 1 160 ? -26.832 -13.125 -26.601 1.00 55.28 160 ASN A C 1
ATOM 1207 O O . ASN A 1 160 ? -26.514 -12.301 -25.747 1.00 55.28 160 ASN A O 1
ATOM 1211 N N . GLY A 1 161 ? -26.486 -13.017 -27.886 1.00 61.53 161 GLY A N 1
ATOM 1212 C CA . GLY A 1 161 ? -26.402 -11.751 -28.625 1.00 61.53 161 GLY A CA 1
ATOM 1213 C C . GLY A 1 161 ? -25.553 -10.627 -28.028 1.00 61.53 161 GLY A C 1
ATOM 1214 O O . GLY A 1 161 ? -25.864 -9.462 -28.257 1.00 61.53 161 GLY A O 1
ATOM 1215 N N . THR A 1 162 ? -24.494 -10.941 -27.292 1.00 60.00 162 THR A N 1
ATOM 1216 C CA . THR A 1 162 ? -23.499 -9.959 -26.859 1.00 60.00 162 THR A CA 1
ATOM 1217 C C . THR A 1 162 ? -22.178 -10.351 -27.497 1.00 60.00 162 THR A C 1
ATOM 1219 O O . THR A 1 162 ? -21.705 -11.471 -27.339 1.00 60.00 162 THR A O 1
ATOM 1222 N N . ASN A 1 163 ? -21.656 -9.458 -28.339 1.00 57.44 163 ASN A N 1
ATOM 1223 C CA . ASN A 1 163 ? -20.388 -9.636 -29.033 1.00 57.44 163 ASN A CA 1
ATOM 1224 C C . ASN A 1 163 ? -19.260 -9.524 -28.001 1.00 57.44 163 ASN A C 1
ATOM 1226 O O . ASN A 1 163 ? -18.765 -8.431 -27.732 1.00 57.44 163 ASN A O 1
ATOM 1230 N N . TRP A 1 164 ? -18.942 -10.639 -27.349 1.00 58.72 164 TRP A N 1
ATOM 1231 C CA . TRP A 1 164 ? -17.767 -10.751 -26.502 1.00 58.72 164 TRP A CA 1
ATOM 1232 C C . TRP A 1 164 ? -16.586 -11.099 -27.402 1.00 58.72 164 TRP A C 1
ATOM 1234 O O . TRP A 1 164 ? -16.566 -12.159 -28.023 1.00 58.72 164 TRP A O 1
ATOM 1244 N N . ASP A 1 165 ? -15.622 -10.186 -27.488 1.00 66.00 165 ASP A N 1
ATOM 1245 C CA . ASP A 1 165 ? -14.339 -10.410 -28.150 1.00 66.00 165 ASP A CA 1
ATOM 1246 C C . ASP A 1 165 ? -13.631 -11.607 -27.480 1.00 66.00 165 ASP A C 1
ATOM 1248 O O . ASP A 1 165 ? -13.055 -11.477 -26.403 1.00 66.00 165 ASP A O 1
ATOM 1252 N N . GLU A 1 166 ? -13.674 -12.788 -28.107 1.00 65.19 166 GLU A N 1
ATOM 1253 C CA . GLU A 1 166 ? -13.044 -14.039 -27.632 1.00 65.19 166 GLU A CA 1
ATOM 1254 C C . GLU A 1 166 ? -11.512 -14.059 -27.811 1.00 65.19 166 GLU A C 1
ATOM 1256 O O . GLU A 1 166 ? -10.893 -15.125 -27.871 1.00 65.19 166 GLU A O 1
ATOM 1261 N N . LEU A 1 167 ? -10.882 -12.891 -27.944 1.00 70.06 167 LEU A N 1
ATOM 1262 C CA . LEU A 1 167 ? -9.445 -12.799 -28.155 1.00 70.06 167 LEU A CA 1
ATOM 1263 C C . LEU A 1 167 ? -8.719 -13.171 -26.849 1.00 70.06 167 LEU A C 1
ATOM 1265 O O . LEU A 1 167 ? -9.132 -12.730 -25.770 1.00 70.06 167 LEU A O 1
ATOM 1269 N N . PRO A 1 168 ? -7.664 -14.007 -26.905 1.00 69.19 168 PRO A N 1
ATOM 1270 C CA . PRO A 1 168 ? -6.927 -14.424 -25.720 1.00 69.19 168 PRO A CA 1
ATOM 1271 C C . PRO A 1 168 ? -6.477 -13.204 -24.911 1.00 69.19 168 PRO A C 1
ATOM 1273 O O . PRO A 1 168 ? -6.026 -12.204 -25.468 1.00 69.19 168 PRO A O 1
ATOM 1276 N N . LEU A 1 169 ? -6.559 -13.309 -23.581 1.00 60.72 169 LEU A N 1
ATOM 1277 C CA . LEU A 1 169 ? -6.336 -12.228 -22.603 1.00 60.72 169 LEU A CA 1
ATOM 1278 C C . LEU A 1 169 ? -4.986 -11.487 -22.749 1.00 60.72 169 LEU A C 1
ATOM 1280 O O . LEU A 1 169 ? -4.787 -10.418 -22.176 1.00 60.72 169 LEU A O 1
ATOM 1284 N N . PHE A 1 170 ? -4.061 -12.048 -23.527 1.00 53.81 170 PHE A N 1
ATOM 1285 C CA . PHE A 1 170 ? -2.721 -11.529 -23.781 1.00 53.81 170 PHE A CA 1
ATOM 1286 C C . PHE A 1 170 ? -2.570 -10.779 -25.106 1.00 53.81 170 PHE A C 1
ATOM 1288 O O . PHE A 1 170 ? -1.517 -10.196 -25.34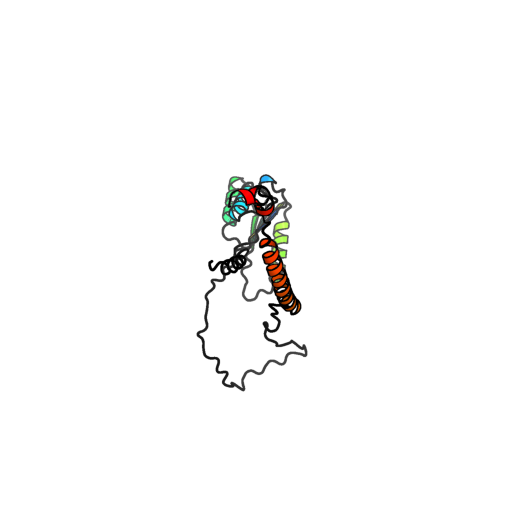8 1.00 53.81 170 PHE A O 1
ATOM 1295 N N . GLU A 1 171 ? -3.598 -10.724 -25.953 1.00 61.53 171 GLU A N 1
ATOM 1296 C CA . GLU A 1 171 ? -3.509 -9.998 -27.225 1.00 61.53 171 GLU A CA 1
ATOM 1297 C C . GLU A 1 171 ? -3.407 -8.478 -27.017 1.00 61.53 171 GLU A C 1
ATOM 1299 O O . GLU A 1 171 ? -2.824 -7.765 -27.829 1.00 61.53 171 GLU A O 1
ATOM 1304 N N . LYS A 1 172 ? -3.887 -7.977 -25.869 1.00 59.41 172 LYS A N 1
ATOM 1305 C CA . LYS A 1 172 ? -3.768 -6.565 -25.466 1.00 59.41 172 LYS A CA 1
ATOM 1306 C C . LYS A 1 172 ? -2.548 -6.250 -24.599 1.00 59.41 172 LYS A C 1
ATOM 1308 O O . LYS A 1 172 ? -2.465 -5.140 -24.071 1.00 59.41 172 LYS A O 1
ATOM 1313 N N . TYR A 1 173 ? -1.581 -7.159 -24.450 1.00 62.78 173 TYR A N 1
ATOM 1314 C CA . TYR A 1 173 ? -0.354 -6.812 -23.736 1.00 62.78 173 TYR A CA 1
ATOM 1315 C C . TYR A 1 173 ? 0.612 -6.052 -24.652 1.00 62.78 173 TYR A C 1
ATOM 1317 O O . TYR A 1 173 ? 1.401 -6.628 -25.400 1.00 62.78 173 TYR A O 1
ATOM 1325 N N . GLN A 1 174 ? 0.583 -4.725 -24.565 1.00 67.81 174 GLN A N 1
ATOM 1326 C CA . GLN A 1 174 ? 1.506 -3.847 -25.273 1.00 67.81 174 GLN A CA 1
ATOM 1327 C C . GLN A 1 174 ? 2.641 -3.394 -24.339 1.00 67.81 174 GLN A C 1
ATOM 1329 O O . GLN A 1 174 ? 2.601 -2.301 -23.783 1.00 67.81 174 GLN A O 1
ATOM 1334 N N . PHE A 1 175 ? 3.672 -4.239 -24.178 1.00 64.69 175 PHE A N 1
ATOM 1335 C CA . PHE A 1 175 ? 4.859 -3.961 -23.338 1.00 64.69 175 PHE A CA 1
ATOM 1336 C C . PHE A 1 175 ? 5.595 -2.673 -23.753 1.00 64.69 175 PHE A C 1
ATOM 1338 O O . PHE A 1 175 ? 6.190 -1.995 -22.921 1.00 64.69 175 PHE A O 1
ATOM 1345 N N . PHE A 1 176 ? 5.527 -2.326 -25.042 1.00 69.25 176 PHE A N 1
ATOM 1346 C CA . PHE A 1 176 ? 6.069 -1.099 -25.612 1.00 69.25 176 PHE A CA 1
ATOM 1347 C C . PHE A 1 176 ? 5.018 -0.458 -26.515 1.00 69.25 176 PHE A C 1
ATOM 1349 O O . PHE A 1 176 ? 4.821 -0.870 -27.661 1.00 69.25 176 PHE A O 1
ATOM 1356 N N . THR A 1 177 ? 4.331 0.563 -26.008 1.00 83.56 177 THR A N 1
ATOM 1357 C CA . THR A 1 177 ? 3.468 1.429 -26.824 1.00 83.56 177 THR A CA 1
ATOM 1358 C C . THR A 1 177 ? 4.270 1.917 -28.036 1.00 83.56 177 THR A C 1
ATOM 1360 O O . THR A 1 177 ? 5.460 2.213 -27.872 1.00 83.56 177 THR A O 1
ATOM 1363 N N . PRO A 1 178 ? 3.695 2.047 -29.248 1.00 84.06 178 PRO A N 1
ATOM 1364 C CA . PRO A 1 178 ? 4.483 2.305 -30.454 1.00 84.06 178 PRO A CA 1
ATOM 1365 C C . PRO A 1 178 ? 5.264 3.621 -30.333 1.00 84.06 178 PRO A C 1
ATOM 1367 O O . PRO A 1 178 ? 6.381 3.736 -30.829 1.00 84.06 178 PRO A O 1
ATOM 1370 N N . GLY A 1 179 ? 4.722 4.578 -29.568 1.00 86.75 179 GLY A N 1
ATOM 1371 C CA . GLY A 1 179 ? 5.399 5.820 -29.202 1.00 86.75 179 GLY A CA 1
ATOM 1372 C C . GLY A 1 179 ? 6.617 5.645 -28.287 1.00 86.75 179 GLY A C 1
ATOM 1373 O O . GLY A 1 179 ? 7.622 6.312 -28.510 1.00 86.75 179 GLY A O 1
ATOM 1374 N N . ILE A 1 180 ? 6.584 4.736 -27.303 1.00 89.06 180 ILE A N 1
ATOM 1375 C CA . ILE A 1 180 ? 7.741 4.464 -26.427 1.00 89.06 180 ILE A CA 1
ATOM 1376 C C . ILE A 1 180 ? 8.869 3.825 -27.240 1.00 89.06 180 ILE A C 1
ATOM 1378 O O . ILE A 1 180 ? 10.026 4.207 -27.093 1.00 89.06 180 ILE A O 1
ATOM 1382 N N . PHE A 1 181 ? 8.537 2.902 -28.144 1.00 87.75 181 PHE A N 1
ATOM 1383 C CA . PHE A 1 181 ? 9.523 2.262 -29.013 1.00 87.75 181 PHE A CA 1
ATOM 1384 C C . PHE A 1 181 ? 10.183 3.262 -29.975 1.00 87.75 181 PHE A C 1
ATOM 1386 O O . PHE A 1 181 ? 11.410 3.323 -30.066 1.00 87.75 181 PHE A O 1
ATOM 1393 N N . MET A 1 182 ? 9.387 4.106 -30.639 1.00 91.56 182 MET A N 1
ATOM 1394 C CA . MET A 1 182 ? 9.921 5.172 -31.493 1.00 91.56 182 MET A CA 1
ATOM 1395 C C . MET A 1 182 ? 10.751 6.184 -30.690 1.00 91.56 182 MET A C 1
ATOM 1397 O O . MET A 1 182 ? 11.834 6.572 -31.126 1.00 91.56 182 MET A O 1
ATOM 1401 N N . GLY A 1 183 ? 10.290 6.561 -29.494 1.00 94.00 183 GLY A N 1
ATOM 1402 C CA . GLY A 1 183 ? 11.013 7.456 -28.591 1.00 94.00 183 GLY A CA 1
ATOM 1403 C C . GLY A 1 183 ? 12.360 6.887 -28.146 1.00 94.00 183 GLY A C 1
ATOM 1404 O O . GLY A 1 183 ? 13.361 7.599 -28.181 1.00 94.00 183 GLY A O 1
ATOM 1405 N N . ALA A 1 184 ? 12.418 5.598 -27.803 1.00 92.06 184 ALA A N 1
ATOM 1406 C CA . ALA A 1 184 ? 13.656 4.924 -27.421 1.00 92.06 184 ALA A CA 1
ATOM 1407 C C . ALA A 1 184 ? 14.675 4.893 -28.572 1.00 92.06 184 ALA A C 1
ATOM 1409 O O . ALA A 1 184 ? 15.853 5.174 -28.352 1.00 92.06 184 ALA A O 1
ATOM 1410 N N . ILE A 1 185 ? 14.234 4.629 -29.808 1.00 94.19 185 ILE A N 1
ATOM 1411 C CA . ILE A 1 185 ? 15.112 4.658 -30.989 1.00 94.19 185 ILE A CA 1
ATOM 1412 C C . ILE A 1 185 ? 15.700 6.058 -31.197 1.00 94.19 185 ILE A C 1
ATOM 1414 O O . ILE A 1 185 ? 16.911 6.204 -31.374 1.00 94.19 185 ILE A O 1
ATOM 1418 N N . VAL A 1 186 ? 14.865 7.098 -31.136 1.00 96.25 186 VAL A N 1
ATOM 1419 C CA . VAL A 1 186 ? 15.320 8.488 -31.292 1.00 96.25 186 VAL A CA 1
ATOM 1420 C C . VAL A 1 186 ? 16.271 8.887 -30.161 1.00 96.25 186 VAL A C 1
ATOM 1422 O O . VAL A 1 186 ? 17.306 9.502 -30.420 1.00 96.25 186 VAL A O 1
ATOM 1425 N N . ALA A 1 187 ? 15.968 8.499 -28.920 1.00 95.38 187 ALA A N 1
ATOM 1426 C CA . ALA A 1 187 ? 16.817 8.766 -27.765 1.00 95.38 187 ALA A CA 1
ATOM 1427 C C . ALA A 1 187 ? 18.208 8.131 -27.917 1.00 95.38 187 ALA A C 1
ATOM 1429 O O . ALA A 1 187 ? 19.205 8.795 -27.649 1.00 95.38 187 ALA A O 1
ATOM 1430 N N . ILE A 1 188 ? 18.296 6.890 -28.411 1.00 95.44 188 ILE A N 1
ATOM 1431 C CA . ILE A 1 188 ? 19.578 6.215 -28.669 1.00 95.44 188 ILE A CA 1
ATOM 1432 C C . ILE A 1 188 ? 20.399 6.973 -29.721 1.00 95.44 188 ILE A C 1
ATOM 1434 O O . ILE A 1 188 ? 21.600 7.172 -29.534 1.00 95.44 188 ILE A O 1
ATOM 1438 N N . ILE A 1 189 ? 19.767 7.441 -30.803 1.00 96.44 189 ILE A N 1
ATOM 1439 C CA . ILE A 1 189 ? 20.451 8.207 -31.857 1.00 96.44 189 ILE A CA 1
ATOM 1440 C C . ILE A 1 189 ? 20.971 9.545 -31.312 1.00 96.44 189 ILE A C 1
ATOM 1442 O O . ILE A 1 189 ? 22.132 9.894 -31.534 1.00 96.44 189 ILE A O 1
ATOM 1446 N N . LEU A 1 190 ? 20.148 10.279 -30.557 1.00 95.88 190 LEU A N 1
ATOM 1447 C CA . LEU A 1 190 ? 20.562 11.540 -29.934 1.00 95.88 190 LEU A CA 1
ATOM 1448 C C . LEU A 1 190 ? 21.698 11.336 -28.929 1.00 95.88 190 LEU A C 1
ATOM 1450 O O . LEU A 1 190 ? 22.653 12.112 -28.919 1.00 95.88 190 LEU A O 1
ATOM 1454 N N . LEU A 1 191 ? 21.636 10.276 -28.122 1.00 94.81 191 LEU A N 1
ATOM 1455 C CA . LEU A 1 191 ? 22.660 9.958 -27.129 1.00 94.81 191 LEU A CA 1
ATOM 1456 C C . LEU A 1 191 ? 23.975 9.525 -27.794 1.00 94.81 191 LEU A C 1
ATOM 1458 O O . LEU A 1 191 ? 25.046 9.859 -27.293 1.00 94.81 191 LEU A O 1
ATOM 1462 N N . ALA A 1 192 ? 23.925 8.872 -28.959 1.00 95.12 192 ALA A N 1
ATOM 1463 C CA . ALA A 1 192 ? 25.114 8.568 -29.753 1.00 95.12 192 ALA A CA 1
ATOM 1464 C C . ALA A 1 192 ? 25.805 9.843 -30.270 1.00 95.12 192 ALA A C 1
ATOM 1466 O O . ALA A 1 192 ? 27.018 9.991 -30.104 1.00 95.12 192 ALA A O 1
ATOM 1467 N N . ILE A 1 193 ? 25.044 10.787 -30.839 1.00 96.00 193 ILE A N 1
ATOM 1468 C CA . ILE A 1 193 ? 25.581 12.071 -31.323 1.00 96.00 193 ILE A CA 1
ATOM 1469 C C . ILE A 1 193 ? 26.142 12.891 -30.152 1.00 96.00 193 ILE A C 1
ATOM 1471 O O . ILE A 1 193 ? 27.263 13.396 -30.227 1.00 96.00 193 ILE A O 1
ATOM 1475 N N . LEU A 1 194 ? 25.404 12.961 -29.040 1.00 95.19 194 LEU A N 1
ATOM 1476 C CA . LEU A 1 194 ? 25.852 13.610 -27.809 1.00 95.19 194 LEU A CA 1
ATOM 1477 C C . LEU A 1 194 ? 27.135 12.968 -27.267 1.00 95.19 194 LEU A C 1
ATOM 1479 O O . LEU A 1 194 ? 28.066 13.674 -26.889 1.00 95.19 194 LEU A O 1
ATOM 1483 N N . GLY A 1 195 ? 27.215 11.637 -27.262 1.00 95.06 195 GLY A N 1
ATOM 1484 C CA . GLY A 1 195 ? 28.377 10.894 -26.784 1.00 95.06 195 GLY A CA 1
ATOM 1485 C C . GLY A 1 195 ? 29.635 11.175 -27.604 1.00 95.06 195 GLY A C 1
ATOM 1486 O O . GLY A 1 195 ? 30.713 11.346 -27.036 1.00 95.06 195 GLY A O 1
ATOM 1487 N N . VAL A 1 196 ? 29.511 11.281 -28.929 1.00 95.94 196 VAL A N 1
ATOM 1488 C CA . VAL A 1 196 ? 30.625 11.699 -29.796 1.00 95.94 196 VAL A CA 1
ATOM 1489 C C . VAL A 1 196 ? 31.022 13.150 -29.512 1.00 95.94 196 VAL A C 1
ATOM 1491 O O . VAL A 1 196 ? 32.214 13.436 -29.395 1.00 95.94 196 VAL A O 1
ATOM 1494 N N . GLY A 1 197 ? 30.049 14.047 -29.323 1.00 95.56 197 GLY A N 1
ATOM 1495 C CA . GLY A 1 197 ? 30.301 15.441 -28.951 1.00 95.56 197 GLY A CA 1
ATOM 1496 C C . GLY A 1 197 ? 31.070 15.569 -27.634 1.00 95.56 197 GLY A C 1
ATOM 1497 O O . GLY A 1 197 ? 32.094 16.245 -27.577 1.00 95.56 197 GLY A O 1
ATOM 1498 N N . LEU A 1 198 ? 30.644 14.851 -26.593 1.00 94.69 198 LEU A N 1
ATOM 1499 C CA . LEU A 1 198 ? 31.322 14.837 -25.294 1.00 94.69 198 LEU A CA 1
ATOM 1500 C C . LEU A 1 198 ? 32.747 14.283 -25.390 1.00 94.69 198 LEU A C 1
ATOM 1502 O O . LEU A 1 198 ? 33.652 14.832 -24.766 1.00 94.69 198 LEU A O 1
ATOM 1506 N N . ARG A 1 199 ? 32.973 13.245 -26.206 1.00 92.56 199 ARG A N 1
ATOM 1507 C CA . ARG A 1 199 ? 34.323 12.715 -26.454 1.00 92.56 199 ARG A CA 1
ATOM 1508 C C . ARG A 1 199 ? 35.227 13.753 -27.113 1.00 92.56 199 ARG A C 1
ATOM 1510 O O . ARG A 1 199 ? 36.365 13.914 -26.679 1.00 92.56 199 ARG A O 1
ATOM 1517 N N . ALA A 1 200 ? 34.717 14.478 -28.108 1.00 93.69 200 ALA A N 1
ATOM 1518 C CA . ALA A 1 200 ? 35.464 15.538 -28.778 1.00 93.69 200 ALA A CA 1
ATOM 1519 C C . ALA A 1 200 ? 35.806 16.688 -27.818 1.00 93.69 200 ALA A C 1
ATOM 1521 O O . ALA A 1 200 ? 36.956 17.116 -27.773 1.00 93.69 200 ALA A O 1
ATOM 1522 N N . LEU A 1 201 ? 34.846 17.128 -26.995 1.00 92.00 201 LEU A N 1
ATOM 1523 C CA . LEU A 1 201 ? 35.089 18.153 -25.975 1.00 92.00 201 LEU A CA 1
ATOM 1524 C C . LEU A 1 201 ? 36.110 17.692 -24.930 1.00 92.00 201 LEU A C 1
ATOM 1526 O O . LEU A 1 201 ? 36.990 18.459 -24.558 1.00 92.00 201 LEU A O 1
ATOM 1530 N N . SER A 1 202 ? 36.029 16.438 -24.478 1.00 91.19 202 SER A N 1
ATOM 1531 C CA . SER A 1 202 ? 36.973 15.896 -23.492 1.00 91.19 202 SER A CA 1
ATOM 1532 C C . SER A 1 202 ? 38.393 15.710 -24.036 1.00 91.19 202 SER A C 1
ATOM 1534 O O . SER A 1 202 ? 39.328 15.569 -23.258 1.00 91.19 202 SER A O 1
ATOM 1536 N N . SER A 1 203 ? 38.557 15.700 -25.363 1.00 87.56 203 SER A N 1
ATOM 1537 C CA . SER A 1 203 ? 39.853 15.550 -26.026 1.00 87.56 203 SER A CA 1
ATOM 1538 C C . SER A 1 203 ? 40.566 16.885 -26.259 1.00 87.56 203 SER A C 1
ATOM 1540 O O . SER A 1 203 ? 41.673 16.880 -26.802 1.00 87.56 203 SER A O 1
ATOM 1542 N N . LEU A 1 204 ? 39.953 18.021 -25.905 1.00 89.62 204 LEU A N 1
ATOM 1543 C CA . LEU A 1 204 ? 40.618 19.314 -26.013 1.00 89.62 204 LEU A CA 1
ATOM 1544 C C . LEU A 1 204 ? 41.669 19.448 -24.908 1.00 89.62 204 LEU A C 1
ATOM 1546 O O . LEU A 1 204 ? 41.367 19.780 -23.764 1.00 89.62 204 LEU A O 1
ATOM 1550 N N . GLU A 1 205 ? 42.919 19.213 -25.280 1.00 83.69 205 GLU A N 1
ATOM 1551 C CA . GLU A 1 205 ? 44.075 19.560 -24.469 1.00 83.69 205 GLU A CA 1
ATOM 1552 C C . GLU A 1 205 ? 44.561 20.958 -24.866 1.00 83.69 205 GLU A C 1
ATOM 1554 O O . GLU A 1 205 ? 44.685 21.281 -26.050 1.00 83.69 205 GLU A O 1
ATOM 1559 N N . VAL A 1 206 ? 44.816 21.815 -23.878 1.00 82.81 206 VAL A N 1
ATOM 1560 C CA . VAL A 1 206 ? 45.413 23.130 -24.123 1.00 82.81 206 VAL A CA 1
ATOM 1561 C C . VAL A 1 206 ? 46.932 22.953 -24.136 1.00 82.81 206 VAL A C 1
ATOM 1563 O O . VAL A 1 206 ? 47.485 22.497 -23.134 1.00 82.81 206 VAL A O 1
ATOM 1566 N N . PRO A 1 207 ? 47.643 23.306 -25.224 1.00 76.38 207 PRO A N 1
ATOM 1567 C CA . PRO A 1 207 ? 49.091 23.169 -25.263 1.00 76.38 207 PRO A CA 1
ATOM 1568 C C . PRO A 1 207 ? 49.737 24.255 -24.397 1.00 76.38 207 PRO A C 1
ATOM 1570 O O . PRO A 1 207 ? 50.000 25.370 -24.848 1.00 76.38 207 PRO A O 1
ATOM 1573 N N . TYR A 1 208 ? 50.019 23.922 -23.138 1.00 76.31 208 TYR A N 1
ATOM 1574 C CA . TYR A 1 208 ? 50.705 24.822 -22.208 1.00 76.31 208 TYR A CA 1
ATOM 1575 C C . TYR A 1 208 ? 52.173 25.083 -22.594 1.00 76.31 208 TYR A C 1
ATOM 1577 O O . TYR A 1 208 ? 52.717 26.125 -22.240 1.00 76.31 208 TYR A O 1
ATOM 1585 N N . GLY A 1 209 ? 52.781 24.220 -23.418 1.00 74.25 209 GLY A N 1
ATOM 1586 C CA . GLY A 1 209 ? 54.146 24.399 -23.935 1.00 74.25 209 GLY A CA 1
ATOM 1587 C C . GLY A 1 209 ? 54.330 25.594 -24.885 1.00 74.25 209 GLY A C 1
ATOM 1588 O O . GLY A 1 209 ? 55.451 26.050 -25.080 1.00 74.25 209 GLY A O 1
ATOM 1589 N N . ALA A 1 210 ? 53.252 26.159 -25.447 1.00 68.62 210 ALA A N 1
ATOM 1590 C CA . ALA A 1 210 ? 53.322 27.400 -26.232 1.00 68.62 210 ALA A CA 1
ATOM 1591 C C . ALA A 1 210 ? 53.475 28.658 -25.353 1.00 68.62 210 ALA A C 1
ATOM 1593 O O . ALA A 1 210 ? 53.797 29.735 -25.855 1.00 68.62 210 ALA A O 1
ATOM 1594 N N . PHE A 1 211 ? 53.255 28.515 -24.045 1.00 64.69 211 PHE A N 1
ATOM 1595 C CA . PHE A 1 211 ? 53.423 29.572 -23.051 1.00 64.69 211 PHE A CA 1
ATOM 1596 C C . PHE A 1 211 ? 54.656 29.349 -22.164 1.00 64.69 211 PHE A C 1
ATOM 1598 O O . PHE A 1 211 ? 54.919 30.147 -21.263 1.00 64.69 211 PHE A O 1
ATOM 1605 N N . GLU A 1 212 ? 55.434 28.292 -22.418 1.00 67.00 212 GLU A N 1
ATOM 1606 C CA . GLU A 1 212 ? 56.704 28.061 -21.739 1.00 67.00 212 GLU A CA 1
ATOM 1607 C C . GLU A 1 212 ? 57.813 28.933 -22.343 1.00 67.00 212 GLU A C 1
ATOM 1609 O O . GLU A 1 212 ? 57.913 29.163 -23.551 1.00 67.00 212 GLU A O 1
ATOM 1614 N N . LYS A 1 213 ? 58.668 29.449 -21.458 1.00 67.50 213 LYS A N 1
ATOM 1615 C CA . LYS A 1 213 ? 59.686 30.477 -21.728 1.00 67.50 213 LYS A CA 1
ATOM 1616 C C . LYS A 1 213 ? 60.744 30.067 -22.770 1.00 67.50 213 LYS A C 1
ATOM 1618 O O . LYS A 1 213 ? 61.442 30.938 -23.293 1.00 67.50 213 LYS A O 1
ATOM 1623 N N . ASP A 1 214 ? 60.829 28.780 -23.098 1.00 62.38 214 ASP A N 1
ATOM 1624 C CA . ASP A 1 214 ? 61.827 28.201 -24.003 1.00 62.38 214 ASP A CA 1
ATOM 1625 C C . ASP A 1 214 ? 61.415 28.205 -25.488 1.00 62.38 214 ASP A C 1
ATOM 1627 O O . ASP A 1 214 ? 62.217 27.849 -26.344 1.00 62.38 214 ASP A O 1
ATOM 1631 N N . MET A 1 215 ? 60.211 28.673 -25.832 1.00 64.19 215 MET A N 1
ATOM 1632 C CA . MET A 1 215 ? 59.789 28.864 -27.234 1.00 64.19 215 MET A CA 1
ATOM 1633 C C . MET A 1 215 ? 60.009 30.298 -27.750 1.00 64.19 215 MET A C 1
ATOM 1635 O O . MET A 1 215 ? 59.642 30.635 -28.876 1.00 64.19 215 MET A O 1
ATOM 1639 N N . GLY A 1 216 ? 60.622 31.166 -26.938 1.00 68.06 216 GLY A N 1
ATOM 1640 C CA . GLY A 1 216 ? 61.010 32.514 -27.346 1.00 68.06 216 GLY A CA 1
ATOM 1641 C C . GLY A 1 216 ? 62.299 32.533 -28.185 1.00 68.06 216 GLY A C 1
ATOM 1642 O O . GLY A 1 216 ? 63.157 31.661 -28.026 1.00 68.06 216 GLY A O 1
ATOM 1643 N N . PRO A 1 217 ? 62.529 33.572 -29.012 1.00 65.06 217 PRO A N 1
ATOM 1644 C CA . PRO A 1 217 ? 63.717 33.697 -29.875 1.00 65.06 217 PRO A CA 1
ATOM 1645 C C . PRO A 1 217 ? 65.070 33.697 -29.126 1.00 65.06 217 PRO A C 1
ATOM 1647 O O . PRO A 1 217 ? 66.129 33.654 -29.749 1.00 65.06 217 PRO A O 1
ATOM 1650 N N . ALA A 1 218 ? 65.060 33.733 -27.788 1.00 62.66 218 ALA A N 1
ATOM 1651 C CA . ALA A 1 218 ? 66.243 33.618 -26.939 1.00 62.66 218 ALA A CA 1
ATOM 1652 C C . ALA A 1 218 ? 66.711 32.165 -26.697 1.00 62.66 218 ALA A C 1
ATOM 1654 O O . ALA A 1 218 ? 67.888 31.963 -26.403 1.00 62.66 218 ALA A O 1
ATOM 1655 N N . ALA A 1 219 ? 65.841 31.157 -26.832 1.00 59.62 219 ALA A N 1
ATOM 1656 C CA . ALA A 1 219 ? 66.183 29.753 -26.577 1.00 59.62 219 ALA A CA 1
ATOM 1657 C C . ALA A 1 219 ? 66.881 29.067 -27.768 1.00 59.62 219 ALA A C 1
ATOM 1659 O O . ALA A 1 219 ? 67.745 28.215 -27.568 1.00 59.62 219 ALA A O 1
ATOM 1660 N N . GLN A 1 220 ? 66.613 29.514 -29.004 1.00 60.78 220 GLN A N 1
ATOM 1661 C CA . GLN A 1 220 ? 67.270 29.002 -30.219 1.00 60.78 220 GLN A CA 1
ATOM 1662 C C . GLN A 1 220 ? 68.789 29.252 -30.253 1.00 60.78 220 GLN A C 1
ATOM 1664 O O . GLN A 1 220 ? 69.512 28.558 -30.959 1.00 60.78 220 GLN A O 1
ATOM 1669 N N . LYS A 1 221 ? 69.301 30.205 -29.459 1.00 59.75 221 LYS A N 1
ATOM 1670 C CA . LYS A 1 221 ? 70.737 30.531 -29.405 1.00 59.75 221 LYS A CA 1
ATOM 1671 C C . LYS A 1 221 ? 71.579 29.584 -28.538 1.00 59.75 221 LYS A C 1
ATOM 1673 O O . LYS A 1 221 ? 72.789 29.758 -28.496 1.00 59.75 221 LYS A O 1
ATOM 1678 N N . LYS A 1 222 ? 70.978 28.622 -27.824 1.00 57.75 222 LYS A N 1
ATOM 1679 C CA . LYS A 1 222 ? 71.713 27.659 -26.974 1.00 57.75 222 LYS A CA 1
ATOM 1680 C C . LYS A 1 222 ? 71.953 26.287 -27.619 1.00 57.75 222 LYS A C 1
ATOM 1682 O O . LYS A 1 222 ? 72.627 25.465 -27.010 1.00 57.75 222 LYS A O 1
ATOM 1687 N N . GLN A 1 223 ? 71.403 26.030 -28.807 1.00 58.28 223 GLN A N 1
ATOM 1688 C CA . GLN A 1 223 ? 71.534 24.750 -29.522 1.00 58.28 223 GLN A CA 1
ATOM 1689 C C . GLN A 1 223 ? 72.450 24.815 -30.756 1.00 58.28 223 GLN A C 1
ATOM 1691 O O . GLN A 1 223 ? 72.524 23.836 -31.496 1.00 58.28 223 GLN A O 1
ATOM 1696 N N . GLN A 1 224 ? 73.138 25.939 -30.977 1.00 50.94 224 GLN A N 1
ATOM 1697 C CA . GLN A 1 224 ? 74.102 26.107 -32.065 1.00 50.94 224 GLN A CA 1
ATOM 1698 C C . GLN A 1 224 ? 75.525 26.225 -31.526 1.00 50.94 224 GLN A C 1
ATOM 1700 O O . GLN A 1 224 ? 75.692 26.889 -30.477 1.00 50.94 224 GLN A O 1
#

Foldseek 3Di:
DDDDPPPPPPPPPPDPCPPLPDKDKDKDWLDDQDVVLDDPDDDDPVSVVVSVLVRLLVVPFQFEEEEQDDPVVVSSVVSVVVVVHHHHYHYDYPPPDPPDDPVNSVVVVVVSCCVRVVDSIYMYIDIDDNPPPVPPPPPVDCPPPPVPDPPDDDDDPDDPDDPDPPPPPCPPPDVADVVNVVVVVVVVVVVVVVVVVVVVVVPDDDPCVVVDPCPDPVNVVVPD

Radius of gyration: 34.58 Å; chains: 1; bounding box: 102×67×68 Å

Organism: NCBI:txid2614577